Protein AF-A0A4Q7MVS5-F1 (afdb_monomer_lite)

pLDDT: mean 83.02, std 12.3, range [48.66, 97.31]

Radius of gyration: 24.67 Å; chains: 1; bounding box: 53×34×100 Å

Structure (mmCIF, N/CA/C/O backbone):
data_AF-A0A4Q7MVS5-F1
#
_entry.id   AF-A0A4Q7MVS5-F1
#
loop_
_atom_site.group_PDB
_atom_site.id
_atom_site.type_symbol
_atom_site.label_atom_id
_atom_site.label_alt_id
_atom_site.label_comp_id
_atom_site.label_asym_id
_atom_site.label_entity_id
_atom_site.label_seq_id
_atom_site.pdbx_PDB_ins_code
_atom_site.Cartn_x
_atom_site.Cartn_y
_atom_site.Cartn_z
_atom_site.occupancy
_atom_site.B_iso_or_equiv
_atom_site.auth_seq_id
_atom_site.auth_comp_id
_atom_site.auth_asym_id
_atom_site.auth_atom_id
_atom_site.pdbx_PDB_model_num
ATOM 1 N N . MET A 1 1 ? -17.076 5.384 68.588 1.00 73.50 1 MET A N 1
ATOM 2 C CA . MET A 1 1 ? -17.134 4.160 67.751 1.00 73.50 1 MET A CA 1
ATOM 3 C C . MET A 1 1 ? -18.196 4.226 66.644 1.00 73.50 1 MET A C 1
ATOM 5 O O . MET A 1 1 ? -17.836 4.037 65.494 1.00 73.50 1 MET A O 1
ATOM 9 N N . ARG A 1 2 ? -19.467 4.565 66.932 1.00 81.12 2 ARG A N 1
ATOM 10 C CA . ARG A 1 2 ? -20.553 4.665 65.921 1.00 81.12 2 ARG A CA 1
ATOM 11 C C . ARG A 1 2 ? -20.263 5.602 64.733 1.00 81.12 2 ARG A C 1
ATOM 13 O O . ARG A 1 2 ? -20.487 5.214 63.595 1.00 81.12 2 ARG A O 1
ATOM 20 N N . ILE A 1 3 ? -19.719 6.791 65.001 1.00 89.38 3 ILE A N 1
ATOM 21 C CA . ILE A 1 3 ? -19.399 7.801 63.971 1.00 89.38 3 ILE A CA 1
ATOM 22 C C . ILE A 1 3 ? -18.315 7.295 63.008 1.00 89.38 3 ILE A C 1
ATOM 24 O O . ILE A 1 3 ? -18.429 7.465 61.800 1.00 89.38 3 ILE A O 1
ATOM 28 N N . LEU A 1 4 ? -17.296 6.605 63.531 1.00 87.81 4 LEU A N 1
ATOM 29 C CA . LEU A 1 4 ? -16.207 6.049 62.724 1.00 87.81 4 LEU A CA 1
ATOM 30 C C . LEU A 1 4 ? -16.723 4.978 61.750 1.00 87.81 4 LEU A C 1
ATOM 32 O O . LEU A 1 4 ? -16.345 4.975 60.584 1.00 87.81 4 LEU A O 1
ATOM 36 N N . ILE A 1 5 ? -17.638 4.117 62.208 1.00 92.06 5 ILE A N 1
ATOM 37 C CA . ILE A 1 5 ? -18.258 3.075 61.376 1.00 92.06 5 ILE A CA 1
ATOM 38 C C . ILE A 1 5 ? -19.080 3.701 60.240 1.00 92.06 5 ILE A C 1
ATOM 40 O O . ILE A 1 5 ? -18.961 3.270 59.097 1.00 92.06 5 ILE A O 1
ATOM 44 N N . GLN A 1 6 ? -19.867 4.744 60.525 1.00 91.25 6 GLN A N 1
ATOM 45 C CA . GLN A 1 6 ? -20.653 5.451 59.505 1.00 91.25 6 GLN A CA 1
ATOM 46 C C . GLN A 1 6 ? -19.768 6.136 58.458 1.00 91.25 6 GLN A C 1
ATOM 48 O O . GLN A 1 6 ? -20.078 6.089 57.270 1.00 91.25 6 GLN A O 1
ATOM 53 N N . LEU A 1 7 ? -18.645 6.723 58.880 1.00 91.75 7 LEU A N 1
ATOM 54 C CA . LEU A 1 7 ? -17.715 7.408 57.984 1.00 91.75 7 LEU A CA 1
ATOM 55 C C . LEU A 1 7 ? -16.990 6.427 57.050 1.00 91.75 7 LEU A C 1
ATOM 57 O O . LEU A 1 7 ? -16.871 6.688 55.855 1.00 91.75 7 LEU A O 1
ATOM 61 N N . VAL A 1 8 ? -16.578 5.265 57.569 1.00 90.88 8 VAL A N 1
ATOM 62 C CA . VAL A 1 8 ? -15.993 4.180 56.762 1.00 90.88 8 VAL A CA 1
ATOM 63 C C . VAL A 1 8 ? -17.008 3.646 55.752 1.00 90.88 8 VAL A C 1
ATOM 65 O O . VAL A 1 8 ? -16.667 3.457 54.587 1.00 90.88 8 VAL A O 1
ATOM 68 N N . PHE A 1 9 ? -18.265 3.458 56.161 1.00 90.12 9 PHE A N 1
ATOM 69 C CA . PHE A 1 9 ? -19.323 2.984 55.266 1.00 90.12 9 PHE A CA 1
ATOM 70 C C . PHE A 1 9 ? -19.628 3.996 54.154 1.00 90.12 9 PHE A C 1
ATOM 72 O O . PHE A 1 9 ? -19.756 3.620 52.992 1.00 90.12 9 PHE A O 1
ATOM 79 N N . PHE A 1 10 ? -19.673 5.288 54.488 1.00 90.06 10 PHE A N 1
ATOM 80 C CA . PHE A 1 10 ? -19.863 6.363 53.516 1.00 90.06 10 PHE A CA 1
ATOM 81 C C . PHE A 1 10 ? -18.705 6.439 52.513 1.00 90.06 10 PHE A C 1
ATOM 83 O O . PHE A 1 10 ? -18.940 6.478 51.310 1.00 90.06 10 PHE A O 1
ATOM 90 N N . LEU A 1 11 ? -17.454 6.372 52.982 1.00 88.31 11 LEU A N 1
ATOM 91 C CA . LEU A 1 11 ? -16.276 6.335 52.108 1.00 88.31 11 LEU A CA 1
ATOM 92 C C . LEU A 1 11 ? -16.266 5.095 51.203 1.00 88.31 11 LEU A C 1
ATOM 94 O O . LEU A 1 11 ? -15.874 5.193 50.042 1.00 88.31 11 LEU A O 1
ATOM 98 N N . PHE A 1 12 ? -16.731 3.947 51.701 1.00 82.75 12 PHE A N 1
ATOM 99 C CA . PHE A 1 12 ? -16.845 2.715 50.919 1.00 82.75 12 PHE A CA 1
ATOM 100 C C . PHE A 1 12 ? -17.945 2.796 49.849 1.00 82.75 12 PHE A C 1
ATOM 102 O O . PHE A 1 12 ? -17.761 2.312 48.735 1.00 82.75 12 PHE A O 1
ATOM 109 N N . ILE A 1 13 ? -19.074 3.445 50.152 1.00 81.25 13 ILE A N 1
ATOM 110 C CA . ILE A 1 13 ? -20.146 3.698 49.178 1.00 81.25 13 ILE A CA 1
ATOM 111 C C . ILE A 1 13 ? -19.680 4.705 48.123 1.00 81.25 13 ILE A C 1
ATOM 113 O O . ILE A 1 13 ? -19.845 4.456 46.932 1.00 81.25 13 ILE A O 1
ATOM 117 N N . CYS A 1 14 ? -19.045 5.806 48.529 1.00 76.25 14 CYS A N 1
ATOM 118 C CA . CYS A 1 14 ? -18.528 6.815 47.607 1.00 76.25 14 CYS A CA 1
ATOM 119 C C . CYS A 1 14 ? -17.432 6.254 46.691 1.00 76.25 14 CYS A C 1
ATOM 121 O O . CYS A 1 14 ? -17.432 6.552 45.500 1.00 76.25 14 CYS A O 1
ATOM 123 N N . SER A 1 15 ? -16.538 5.397 47.199 1.00 71.62 15 SER A N 1
ATOM 124 C CA . SER A 1 15 ? -15.513 4.745 46.373 1.00 71.62 15 SER A CA 1
ATOM 125 C C . SER A 1 15 ? -16.100 3.686 45.435 1.00 71.62 15 SER A C 1
ATOM 127 O O . SER A 1 15 ? -15.683 3.607 44.282 1.00 71.62 15 SER A O 1
ATOM 129 N N . ARG A 1 16 ? -17.123 2.933 45.869 1.00 70.44 16 ARG A N 1
ATOM 130 C CA . ARG A 1 16 ? -17.892 2.013 45.009 1.00 70.44 16 ARG A CA 1
ATOM 131 C C . ARG A 1 16 ? -18.644 2.748 43.899 1.00 70.44 16 ARG A C 1
ATOM 133 O O . ARG A 1 16 ? -18.599 2.295 42.761 1.00 70.44 16 ARG A O 1
ATOM 140 N N . LEU A 1 17 ? -19.284 3.877 44.204 1.00 62.44 17 LEU A N 1
ATOM 141 C CA . LEU A 1 17 ? -19.984 4.711 43.219 1.00 62.44 17 LEU A CA 1
ATOM 142 C C . LEU A 1 17 ? -19.007 5.385 42.247 1.00 62.44 17 LEU A C 1
ATOM 144 O O . LEU A 1 17 ? -19.281 5.454 41.053 1.00 62.44 17 LEU A O 1
ATOM 148 N N . TYR A 1 18 ? -17.841 5.826 42.725 1.00 61.78 18 TYR A N 1
ATOM 149 C CA . TYR A 1 18 ? -16.782 6.360 41.867 1.00 61.78 18 TYR A CA 1
ATOM 150 C C . TYR A 1 18 ? -16.195 5.281 40.943 1.00 61.78 18 TYR A C 1
ATOM 152 O O . TYR A 1 18 ? -15.994 5.534 39.759 1.00 61.78 18 TYR A O 1
ATOM 160 N N . ALA A 1 19 ? -15.998 4.059 41.449 1.00 55.09 19 ALA A N 1
ATOM 161 C CA . ALA A 1 19 ? -15.543 2.918 40.654 1.00 55.09 19 ALA A CA 1
ATOM 162 C C . ALA A 1 19 ? -16.599 2.433 39.640 1.00 55.09 19 ALA A C 1
ATOM 164 O O . ALA A 1 19 ? -16.233 2.007 38.549 1.00 55.09 19 ALA A O 1
ATOM 165 N N . GLN A 1 20 ? -17.896 2.533 39.960 1.00 50.66 20 GLN A N 1
ATOM 166 C CA . GLN A 1 20 ? -18.994 2.237 39.024 1.00 50.66 20 GLN A CA 1
ATOM 167 C C . GLN A 1 20 ? -19.214 3.336 37.975 1.00 50.66 20 GLN A C 1
ATOM 169 O O . GLN A 1 20 ? -19.705 3.043 36.892 1.00 50.66 20 GLN A O 1
ATOM 174 N N . ASN A 1 21 ? -18.801 4.574 38.258 1.00 48.91 21 ASN A N 1
ATOM 175 C CA . ASN A 1 21 ? -18.734 5.664 37.280 1.00 48.91 21 ASN A CA 1
ATOM 176 C C . ASN A 1 21 ? -17.443 5.648 36.444 1.00 48.91 21 ASN A C 1
ATOM 178 O O . ASN A 1 21 ? -17.181 6.597 35.696 1.00 48.91 21 ASN A O 1
ATOM 182 N N . GLY A 1 22 ? -16.636 4.586 36.546 1.00 53.91 22 GLY A N 1
ATOM 183 C CA . GLY A 1 22 ? -15.604 4.295 35.562 1.00 53.91 22 GLY A CA 1
ATOM 184 C C . GLY A 1 22 ? -16.283 4.122 34.211 1.00 53.91 22 GLY A C 1
ATOM 185 O O . GLY A 1 22 ? -16.848 3.070 33.950 1.00 53.91 22 GLY A O 1
ATOM 186 N N . ARG A 1 23 ? -16.299 5.192 33.403 1.00 60.44 23 ARG A N 1
ATOM 187 C CA . ARG A 1 23 ? -16.925 5.246 32.075 1.00 60.44 23 ARG A CA 1
ATOM 188 C C . ARG A 1 23 ? -16.693 3.924 31.354 1.00 60.44 23 ARG A C 1
ATOM 190 O O . ARG A 1 23 ? -15.526 3.568 31.176 1.00 60.44 23 ARG A O 1
ATOM 197 N N . ASP A 1 24 ? -17.774 3.245 30.958 1.00 82.94 24 ASP A N 1
ATOM 198 C CA . ASP A 1 24 ? -17.733 1.984 30.208 1.00 82.94 24 ASP A CA 1
ATOM 199 C C . ASP A 1 24 ? -16.824 2.172 28.986 1.00 82.94 24 ASP A C 1
ATOM 201 O O . ASP A 1 24 ? -17.224 2.716 27.952 1.00 82.94 24 ASP A O 1
ATOM 205 N N . THR A 1 25 ? -15.558 1.802 29.151 1.00 88.12 25 THR A N 1
ATOM 206 C CA . THR A 1 25 ? -14.527 1.938 28.134 1.00 88.12 25 THR A CA 1
ATOM 207 C C . THR A 1 25 ? -14.400 0.583 27.478 1.00 88.12 25 THR A C 1
ATOM 209 O O . THR A 1 25 ? -14.083 -0.407 28.134 1.00 88.12 25 THR A O 1
ATOM 212 N N . ILE A 1 26 ? -14.679 0.535 26.184 1.00 90.12 26 ILE A N 1
ATOM 213 C CA . ILE A 1 26 ? -14.569 -0.664 25.371 1.00 90.12 26 ILE A CA 1
ATOM 214 C C . ILE A 1 26 ? -13.260 -0.558 24.596 1.00 90.12 26 ILE A C 1
ATOM 216 O O . ILE A 1 26 ? -13.046 0.403 23.856 1.00 90.12 26 ILE A O 1
ATOM 220 N N . LEU A 1 27 ? -12.393 -1.552 24.769 1.00 91.06 27 LEU A N 1
ATOM 221 C CA . LEU A 1 27 ? -11.215 -1.744 23.932 1.00 91.06 27 LEU A CA 1
ATOM 222 C C . LEU A 1 27 ? -11.569 -2.759 22.852 1.00 91.06 27 LEU A C 1
ATOM 224 O O . LEU A 1 27 ? -11.928 -3.897 23.155 1.00 91.06 27 LEU A O 1
ATOM 228 N N . LEU A 1 28 ? -11.517 -2.331 21.595 1.00 91.50 28 LEU A N 1
ATOM 229 C CA . LEU A 1 28 ? -11.827 -3.186 20.459 1.00 91.50 28 LEU A CA 1
ATOM 230 C C . LEU A 1 28 ? -10.534 -3.594 19.755 1.00 91.50 28 LEU A C 1
ATOM 232 O O . LEU A 1 28 ? -9.893 -2.727 19.156 1.00 91.50 28 LEU A O 1
ATOM 236 N N . PRO A 1 29 ? -10.155 -4.882 19.771 1.00 90.94 29 PRO A N 1
ATOM 237 C CA . PRO A 1 29 ? -8.964 -5.336 19.072 1.00 90.94 29 PRO A CA 1
ATOM 238 C C . PRO A 1 29 ? -9.157 -5.178 17.564 1.00 90.94 29 PRO A C 1
ATOM 240 O O . PRO A 1 29 ? -10.172 -5.590 16.995 1.00 90.94 29 PRO A O 1
ATOM 243 N N . LEU A 1 30 ? -8.167 -4.580 16.919 1.00 88.38 30 LEU A N 1
ATOM 244 C CA . LEU A 1 30 ? -8.130 -4.284 15.500 1.00 88.38 30 LEU A CA 1
ATOM 245 C C . LEU A 1 30 ? -7.278 -5.325 14.777 1.00 88.38 30 LEU A C 1
ATOM 247 O O . LEU A 1 30 ? -6.110 -5.542 15.096 1.00 88.38 30 LEU A O 1
ATOM 251 N N . ARG A 1 31 ? -7.852 -5.941 13.747 1.00 85.38 31 ARG A N 1
ATOM 252 C CA . ARG A 1 31 ? -7.147 -6.847 12.838 1.00 85.38 31 ARG A CA 1
ATOM 253 C C . ARG A 1 31 ? -6.671 -6.066 11.626 1.00 85.38 31 ARG A C 1
ATOM 255 O O . ARG A 1 31 ? -7.428 -5.271 11.080 1.00 85.38 31 ARG A O 1
ATOM 262 N N . ILE A 1 32 ? -5.438 -6.297 11.194 1.00 78.31 32 ILE A N 1
ATOM 263 C CA . ILE A 1 32 ? -4.917 -5.704 9.960 1.00 78.31 32 ILE A CA 1
ATOM 264 C C . ILE A 1 32 ? -5.493 -6.485 8.782 1.00 78.31 32 ILE A C 1
ATOM 266 O O . ILE A 1 32 ? -5.369 -7.706 8.733 1.00 78.31 32 ILE A O 1
ATOM 270 N N . LEU A 1 33 ? -6.109 -5.777 7.842 1.00 74.62 33 LEU A N 1
ATOM 271 C CA . LEU A 1 33 ? -6.621 -6.327 6.595 1.00 74.62 33 LEU A CA 1
ATOM 272 C C . LEU A 1 33 ? -6.101 -5.500 5.413 1.00 74.62 33 LEU A C 1
ATOM 274 O O . LEU A 1 33 ? -5.703 -4.341 5.549 1.00 74.62 33 LEU A O 1
ATOM 278 N N . GLN A 1 34 ? -6.064 -6.123 4.242 1.00 63.97 34 GLN A N 1
ATOM 279 C CA . GLN A 1 34 ? -5.628 -5.517 2.986 1.00 63.97 34 GLN A CA 1
ATOM 280 C C . GLN A 1 34 ? -6.600 -5.941 1.880 1.00 63.97 34 GLN A C 1
ATOM 282 O O . GLN A 1 34 ? -7.112 -7.060 1.910 1.00 63.97 34 GLN A O 1
ATOM 287 N N . GLY A 1 35 ? -6.893 -5.053 0.931 1.00 61.34 35 GLY A N 1
ATOM 288 C CA . GLY A 1 35 ? -7.851 -5.307 -0.154 1.00 61.34 35 GLY A CA 1
ATOM 289 C C . GLY A 1 35 ? -8.619 -4.062 -0.555 1.00 61.34 35 GLY A C 1
ATOM 290 O O . GLY A 1 35 ? -8.252 -2.966 -0.143 1.00 61.34 35 GLY A O 1
ATOM 291 N N . THR A 1 36 ? -9.677 -4.230 -1.356 1.00 54.19 36 THR A N 1
ATOM 292 C CA . THR A 1 36 ? -10.535 -3.123 -1.798 1.00 54.19 36 THR A CA 1
ATOM 293 C C . THR A 1 36 ? -11.247 -2.511 -0.589 1.00 54.19 36 THR A C 1
ATOM 295 O O . THR A 1 36 ? -12.132 -3.142 -0.005 1.00 54.19 36 THR A O 1
ATOM 298 N N . PRO A 1 37 ? -10.869 -1.299 -0.175 1.00 54.22 37 PRO A N 1
ATOM 299 C CA . PRO A 1 37 ? -11.517 -0.604 0.923 1.00 54.22 37 PRO A CA 1
ATOM 300 C C . PRO A 1 37 ? -12.781 0.115 0.414 1.00 54.22 37 PRO A C 1
ATOM 302 O O . PRO A 1 37 ? -13.035 0.199 -0.789 1.00 54.22 37 PRO A O 1
ATOM 305 N N . PRO A 1 38 ? -13.523 0.768 1.313 1.00 51.72 38 PRO A N 1
ATOM 306 C CA . PRO A 1 38 ? -14.457 1.827 0.944 1.00 51.72 38 PRO A CA 1
ATOM 307 C C . PRO A 1 38 ? -13.782 3.183 0.635 1.00 51.72 38 PRO A C 1
ATOM 309 O O . PRO A 1 38 ? -14.454 4.062 0.103 1.00 51.72 38 PRO A O 1
ATOM 312 N N . ILE A 1 39 ? -12.492 3.377 0.958 1.00 54.81 39 ILE A N 1
ATOM 313 C CA . ILE A 1 39 ? -11.711 4.600 0.664 1.00 54.81 39 ILE A CA 1
ATOM 314 C C . ILE A 1 39 ? -10.427 4.213 -0.069 1.00 54.81 39 ILE A C 1
ATOM 316 O O . ILE A 1 39 ? -9.538 3.644 0.548 1.00 54.81 39 ILE A O 1
ATOM 320 N N . ILE A 1 40 ? -10.338 4.523 -1.361 1.00 57.59 40 ILE A N 1
ATOM 321 C CA . ILE A 1 40 ? -9.217 4.155 -2.234 1.00 57.59 40 ILE A CA 1
ATOM 322 C C . ILE A 1 40 ? -8.114 5.216 -2.141 1.00 57.59 40 ILE A C 1
ATOM 324 O O . ILE A 1 40 ? -8.367 6.383 -2.441 1.00 57.59 40 ILE A O 1
ATOM 328 N N . SER A 1 41 ? -6.893 4.808 -1.794 1.00 57.34 41 SER A N 1
ATOM 329 C CA . SER A 1 41 ? -5.692 5.623 -2.014 1.00 57.34 41 SER A CA 1
ATOM 330 C C . SER A 1 41 ? 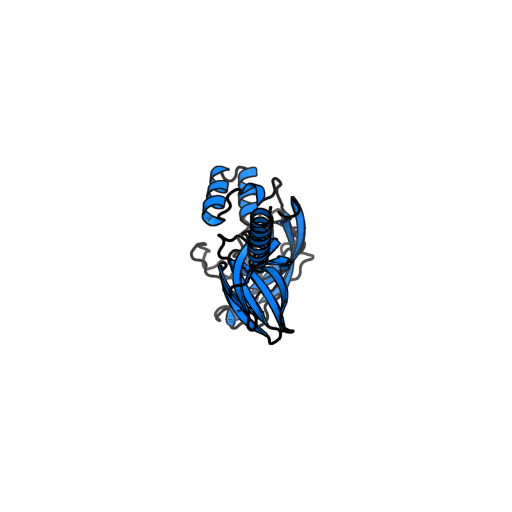-5.061 5.266 -3.359 1.00 57.34 41 SER A C 1
ATOM 332 O O . SER A 1 41 ? -4.863 4.089 -3.669 1.00 57.34 41 SER A O 1
ATOM 334 N N . GLN A 1 42 ? -4.739 6.291 -4.141 1.00 59.38 42 GLN A N 1
ATOM 335 C CA . GLN A 1 42 ? -4.054 6.172 -5.425 1.00 59.38 42 GLN A CA 1
ATOM 336 C C . GLN A 1 42 ? -2.574 6.473 -5.221 1.00 59.38 42 GLN A C 1
ATOM 338 O O . GLN A 1 42 ? -2.222 7.538 -4.718 1.00 59.38 42 GLN A O 1
ATOM 343 N N . LEU A 1 43 ? -1.714 5.523 -5.578 1.00 66.88 43 LEU A N 1
ATOM 344 C CA . LEU A 1 43 ? -0.269 5.672 -5.446 1.00 66.88 43 LEU A CA 1
ATOM 345 C C . LEU A 1 43 ? 0.369 5.641 -6.833 1.00 66.88 43 LEU A C 1
ATOM 347 O O . LEU A 1 43 ? 0.116 4.729 -7.624 1.00 66.88 43 LEU A O 1
ATOM 351 N N . ALA A 1 44 ? 1.180 6.659 -7.122 1.00 64.69 44 ALA A N 1
ATOM 352 C CA . ALA A 1 44 ? 1.931 6.749 -8.365 1.00 64.69 44 ALA A CA 1
ATOM 353 C C . ALA A 1 44 ? 3.155 5.825 -8.323 1.00 64.69 44 ALA A C 1
ATOM 355 O O . ALA A 1 44 ? 3.786 5.640 -7.281 1.00 64.69 44 ALA A O 1
ATOM 356 N N . THR A 1 45 ? 3.502 5.259 -9.476 1.00 75.00 45 THR A N 1
ATOM 357 C CA . THR A 1 45 ? 4.735 4.487 -9.658 1.00 75.00 45 THR A CA 1
ATOM 358 C C . THR A 1 45 ? 5.837 5.344 -10.277 1.00 75.00 45 THR A C 1
ATOM 360 O O . THR A 1 45 ? 5.603 6.039 -11.270 1.00 75.00 45 THR A O 1
ATOM 363 N N . GLU A 1 46 ? 7.053 5.235 -9.756 1.00 81.88 46 GLU A N 1
ATOM 364 C CA . GLU A 1 46 ? 8.228 5.966 -10.242 1.00 81.88 46 GLU A CA 1
ATOM 365 C C . GLU A 1 46 ? 8.940 5.191 -11.350 1.00 81.88 46 GLU A C 1
ATOM 367 O O . GLU A 1 46 ? 8.991 3.965 -11.313 1.00 81.88 46 GLU A O 1
ATOM 372 N N . ARG A 1 47 ? 9.524 5.878 -12.334 1.00 86.44 47 ARG A N 1
ATOM 373 C CA . ARG A 1 47 ? 10.307 5.223 -13.390 1.00 86.44 47 ARG A CA 1
ATOM 374 C C . ARG A 1 47 ? 11.609 4.643 -12.830 1.00 86.44 47 ARG A C 1
ATOM 376 O O . ARG A 1 47 ? 12.301 5.279 -12.040 1.00 86.44 47 ARG A O 1
ATOM 383 N N . VAL A 1 48 ? 11.972 3.451 -13.294 1.00 89.38 48 VAL A N 1
ATOM 384 C CA . VAL A 1 48 ? 13.270 2.836 -13.014 1.00 89.38 48 VAL A CA 1
ATOM 385 C C . VAL A 1 48 ? 14.245 3.152 -14.147 1.00 89.38 48 VAL A C 1
ATOM 387 O O . VAL A 1 48 ? 14.061 2.696 -15.273 1.00 89.38 48 VAL A O 1
ATOM 390 N N . GLU A 1 49 ? 15.305 3.903 -13.842 1.00 87.44 49 GLU A N 1
ATOM 391 C CA . GLU A 1 49 ? 16.325 4.295 -14.830 1.00 87.44 49 GLU A CA 1
ATOM 392 C C . GLU A 1 49 ? 17.246 3.134 -15.235 1.00 87.44 49 GLU A C 1
ATOM 394 O O . GLU A 1 49 ? 17.561 2.945 -16.408 1.00 87.44 49 GLU A O 1
ATOM 399 N N . ASN A 1 50 ? 17.677 2.321 -14.265 1.00 89.94 50 ASN A N 1
ATOM 400 C CA . ASN A 1 50 ? 18.565 1.190 -14.514 1.00 89.94 50 ASN A CA 1
ATOM 401 C C . ASN A 1 50 ? 17.789 -0.128 -14.492 1.00 89.94 50 ASN A C 1
ATOM 403 O O . ASN A 1 50 ? 17.514 -0.698 -13.436 1.00 89.94 50 ASN A O 1
ATOM 407 N N . ILE A 1 51 ? 17.493 -0.633 -15.683 1.00 93.12 51 ILE A N 1
ATOM 408 C CA . ILE A 1 51 ? 16.703 -1.849 -15.878 1.00 93.12 51 ILE A CA 1
ATOM 409 C C . ILE A 1 51 ? 17.541 -3.135 -15.945 1.00 93.12 51 ILE A C 1
ATOM 411 O O . ILE A 1 51 ? 16.987 -4.215 -16.115 1.00 93.12 51 ILE A O 1
ATOM 415 N N . THR A 1 52 ? 18.869 -3.058 -15.807 1.00 94.25 52 THR A N 1
ATOM 416 C CA . THR A 1 52 ? 19.767 -4.214 -16.025 1.00 94.25 52 THR A CA 1
ATOM 417 C C . THR A 1 52 ? 19.545 -5.366 -15.043 1.00 94.25 52 THR A C 1
ATOM 419 O O . THR A 1 52 ? 19.899 -6.502 -15.342 1.00 94.25 52 THR A O 1
ATOM 422 N N . SER A 1 53 ? 18.941 -5.094 -13.880 1.00 93.50 53 SER A N 1
ATOM 423 C CA . SER A 1 53 ? 18.604 -6.128 -12.896 1.00 93.50 53 SER A CA 1
ATOM 424 C C . SER A 1 53 ? 17.306 -6.890 -13.190 1.00 93.50 53 SER A C 1
ATOM 426 O O . SER A 1 53 ? 16.996 -7.818 -12.449 1.00 93.50 53 SER A O 1
ATOM 428 N N . PHE A 1 54 ? 16.554 -6.502 -14.226 1.00 96.31 54 PHE A N 1
ATOM 429 C CA . PHE A 1 54 ? 15.306 -7.157 -14.620 1.00 96.31 54 PHE A CA 1
ATOM 430 C C . PHE A 1 54 ? 15.537 -8.159 -15.747 1.00 96.31 54 PHE A C 1
ATOM 432 O O . PHE A 1 54 ? 16.306 -7.913 -16.678 1.00 96.31 54 PHE A O 1
ATOM 439 N N . ARG A 1 55 ? 14.848 -9.294 -15.666 1.00 97.31 55 ARG A N 1
ATOM 440 C CA . ARG A 1 55 ? 14.924 -10.394 -16.627 1.00 97.31 55 ARG A CA 1
ATOM 441 C C . ARG A 1 55 ? 13.615 -10.527 -17.393 1.00 97.31 55 ARG A C 1
ATOM 443 O O . ARG A 1 55 ? 12.563 -10.100 -16.925 1.00 97.31 55 ARG A O 1
ATOM 450 N N . HIS A 1 56 ? 13.722 -11.091 -18.596 1.00 96.69 56 HIS A N 1
ATOM 451 C CA . HIS A 1 56 ? 12.595 -11.361 -19.494 1.00 96.69 56 HIS A CA 1
ATOM 452 C C . HIS A 1 56 ? 11.678 -10.154 -19.733 1.00 96.69 56 HIS A C 1
ATOM 454 O O . HIS A 1 56 ? 10.462 -10.289 -19.836 1.00 96.69 56 HIS A O 1
ATOM 460 N N . ILE A 1 57 ? 12.275 -8.964 -19.868 1.00 95.50 57 ILE A N 1
ATOM 461 C CA . ILE A 1 57 ? 11.549 -7.767 -20.296 1.00 95.50 57 ILE A CA 1
ATOM 462 C C . ILE A 1 57 ? 10.934 -8.054 -21.677 1.00 95.50 57 ILE A C 1
ATOM 464 O O . ILE A 1 57 ? 11.683 -8.361 -22.613 1.00 95.50 57 ILE A O 1
ATOM 468 N N . PRO A 1 58 ? 9.602 -7.963 -21.829 1.00 92.88 58 PRO A N 1
ATOM 469 C CA . PRO A 1 58 ? 8.939 -8.283 -23.083 1.00 92.88 58 PRO A CA 1
ATOM 470 C C . PRO A 1 58 ? 9.458 -7.430 -24.256 1.00 92.88 58 PRO A C 1
ATOM 472 O O . PRO A 1 58 ? 9.462 -6.198 -24.165 1.00 92.88 58 PRO A O 1
ATOM 475 N N . PRO A 1 59 ? 9.872 -8.038 -25.381 1.00 90.75 59 PRO A N 1
ATOM 476 C CA . PRO A 1 59 ? 10.263 -7.289 -26.570 1.00 90.75 59 PRO A CA 1
ATOM 477 C C . PRO A 1 59 ? 9.032 -6.790 -27.349 1.00 90.75 59 PRO A C 1
ATOM 479 O O . PRO A 1 59 ? 7.915 -7.259 -27.146 1.00 90.75 59 PRO A O 1
ATOM 482 N N . GLY A 1 60 ? 9.240 -5.875 -28.303 1.00 85.88 60 GLY A N 1
ATOM 483 C CA . GLY A 1 60 ? 8.220 -5.519 -29.306 1.00 85.88 60 GLY A CA 1
ATOM 484 C C . GLY A 1 60 ? 7.296 -4.344 -28.960 1.00 85.88 60 GLY A C 1
ATOM 485 O O . GLY A 1 60 ? 6.363 -4.069 -29.713 1.00 85.88 60 GLY A O 1
ATOM 486 N N . TYR A 1 61 ? 7.565 -3.622 -27.872 1.00 88.50 61 TYR A N 1
ATOM 487 C CA . TYR A 1 61 ? 6.800 -2.438 -27.466 1.00 88.50 61 TYR A CA 1
ATOM 488 C C . TYR A 1 61 ? 7.455 -1.160 -27.981 1.00 88.50 61 TYR A C 1
ATOM 490 O O . TYR A 1 61 ? 8.655 -0.955 -27.805 1.00 88.50 61 TYR A O 1
ATOM 498 N N . LYS A 1 62 ? 6.665 -0.284 -28.613 1.00 80.19 62 LYS A N 1
ATOM 499 C CA . LYS A 1 62 ? 7.169 0.976 -29.189 1.00 80.19 62 LYS A CA 1
ATOM 500 C C . LYS A 1 62 ? 7.583 1.969 -28.102 1.00 80.19 62 LYS A C 1
ATOM 502 O O . LYS A 1 62 ? 8.584 2.662 -28.243 1.00 80.19 62 LYS A O 1
ATOM 507 N N . PHE A 1 63 ? 6.794 2.018 -27.035 1.00 87.88 63 PHE A N 1
ATOM 508 C CA . PHE A 1 63 ? 7.041 2.813 -25.841 1.00 87.88 63 PHE A CA 1
ATOM 509 C C . PHE A 1 63 ? 6.829 1.907 -24.645 1.00 87.88 63 PHE A C 1
ATOM 511 O O . PHE A 1 63 ? 5.799 1.237 -24.570 1.00 87.88 63 PHE A O 1
ATOM 518 N N . TRP A 1 64 ? 7.795 1.861 -23.741 1.00 93.25 64 TRP A N 1
ATOM 519 C CA . TRP A 1 64 ? 7.685 1.085 -22.519 1.00 93.25 64 TRP A CA 1
ATOM 520 C C . TRP A 1 64 ? 8.633 1.624 -21.458 1.00 93.25 64 TRP A C 1
ATOM 522 O O . TRP A 1 64 ? 9.634 2.274 -21.764 1.00 93.25 64 TRP A O 1
ATOM 532 N N . CYS A 1 65 ? 8.313 1.331 -20.206 1.00 92.81 65 CYS A N 1
ATOM 533 C CA . CYS A 1 65 ? 9.200 1.549 -19.080 1.00 92.81 65 CYS A CA 1
ATOM 534 C C . CYS A 1 65 ? 8.921 0.520 -17.984 1.00 92.81 65 CYS A C 1
ATOM 536 O O . CYS A 1 65 ? 7.849 -0.090 -17.920 1.00 92.81 65 CYS A O 1
ATOM 538 N N . ILE A 1 66 ? 9.909 0.339 -17.113 1.00 93.94 66 ILE A N 1
ATOM 539 C CA . ILE A 1 66 ? 9.697 -0.307 -15.824 1.00 93.94 66 ILE A CA 1
ATOM 540 C C . ILE A 1 66 ? 9.441 0.801 -14.817 1.00 93.94 66 ILE A C 1
ATOM 542 O O . ILE A 1 66 ? 10.183 1.785 -14.757 1.00 93.94 66 ILE A O 1
ATOM 546 N N . ARG A 1 67 ? 8.385 0.636 -14.035 1.00 91.56 67 ARG A N 1
ATOM 547 C CA . ARG A 1 67 ? 8.026 1.526 -12.943 1.00 91.56 67 ARG A CA 1
ATOM 548 C C . ARG A 1 67 ? 8.046 0.758 -11.640 1.00 91.56 67 ARG A C 1
ATOM 550 O O . ARG A 1 67 ? 7.951 -0.464 -11.634 1.00 91.56 67 ARG A O 1
ATOM 557 N N . GLN A 1 68 ? 8.182 1.465 -10.537 1.00 91.06 68 GLN A N 1
ATOM 558 C CA . GLN A 1 68 ? 8.285 0.875 -9.222 1.00 91.06 68 GLN A CA 1
ATOM 559 C C . GLN A 1 68 ? 7.322 1.566 -8.275 1.00 91.06 68 GLN A C 1
ATOM 561 O O . GLN A 1 68 ? 7.253 2.793 -8.209 1.00 91.06 68 GLN A O 1
ATOM 566 N N . TRP A 1 69 ? 6.586 0.760 -7.529 1.00 88.94 69 TRP A N 1
ATOM 567 C CA . TRP A 1 69 ? 5.784 1.214 -6.412 1.00 88.94 69 TRP A CA 1
ATOM 568 C C . TRP A 1 69 ? 6.542 0.962 -5.114 1.00 88.94 69 TRP A C 1
ATOM 570 O O . TRP A 1 69 ? 7.014 -0.151 -4.874 1.00 88.94 69 TRP A O 1
ATOM 580 N N . THR A 1 70 ? 6.636 1.987 -4.273 1.00 87.25 70 THR A N 1
ATOM 581 C CA . THR A 1 70 ? 7.156 1.863 -2.912 1.00 87.25 70 THR A CA 1
ATOM 582 C C . THR A 1 70 ? 5.992 1.643 -1.954 1.00 87.25 70 THR A C 1
ATOM 584 O O . THR A 1 70 ? 5.126 2.504 -1.815 1.00 87.25 70 THR A O 1
ATOM 587 N N . VAL A 1 71 ? 5.988 0.500 -1.273 1.00 81.62 71 VAL A N 1
ATOM 588 C CA . VAL A 1 71 ? 4.888 0.072 -0.400 1.00 81.62 71 VAL A CA 1
ATOM 589 C C . VAL A 1 71 ? 4.850 0.901 0.884 1.00 81.62 71 VAL A C 1
ATOM 591 O O . VAL A 1 71 ? 3.802 1.411 1.273 1.00 81.62 71 VAL A O 1
ATOM 594 N N . VAL A 1 72 ? 6.000 1.060 1.543 1.00 82.44 72 VAL A N 1
ATOM 595 C CA . VAL A 1 72 ? 6.170 1.881 2.746 1.00 82.44 72 VAL A CA 1
ATOM 596 C C . VAL A 1 72 ? 7.217 2.952 2.457 1.00 82.44 72 VAL A C 1
ATOM 598 O O . VAL A 1 72 ? 8.422 2.713 2.541 1.00 82.44 72 VAL A O 1
ATOM 601 N N . TYR A 1 73 ? 6.764 4.159 2.121 1.00 83.94 73 TYR A N 1
ATOM 602 C CA . TYR A 1 73 ? 7.653 5.263 1.743 1.00 83.94 73 TYR A CA 1
ATOM 603 C C . TYR A 1 73 ? 8.624 5.666 2.860 1.00 83.94 73 TYR A C 1
ATOM 605 O O . TYR A 1 73 ? 9.798 5.929 2.613 1.00 83.94 73 TYR A O 1
ATOM 613 N N . LEU A 1 74 ? 8.171 5.638 4.118 1.00 85.38 74 LEU A N 1
ATOM 614 C CA . LEU A 1 74 ? 9.035 5.947 5.257 1.00 85.38 74 LEU A CA 1
ATOM 615 C C . LEU A 1 74 ? 10.206 4.953 5.385 1.00 85.38 74 LEU A C 1
ATOM 617 O O . LEU A 1 74 ? 11.319 5.348 5.730 1.00 85.38 74 LEU A O 1
ATOM 621 N N . GLN A 1 75 ? 9.964 3.676 5.074 1.00 89.75 75 GLN A N 1
ATOM 622 C CA . GLN A 1 75 ? 11.004 2.649 5.021 1.00 89.75 75 GLN A CA 1
ATOM 623 C C . GLN A 1 75 ? 11.983 2.926 3.872 1.00 89.75 75 GLN A C 1
ATOM 625 O O . GLN A 1 75 ? 13.188 2.822 4.071 1.00 89.75 75 GLN A O 1
ATOM 630 N N . GLU A 1 76 ? 11.497 3.354 2.706 1.00 90.38 76 GLU A N 1
ATOM 631 C CA . GLU A 1 76 ? 12.368 3.730 1.587 1.00 90.38 76 GLU A CA 1
ATOM 632 C C . GLU A 1 76 ? 13.290 4.899 1.937 1.00 90.38 76 GLU A C 1
ATOM 634 O O . GLU A 1 76 ? 14.494 4.830 1.703 1.00 90.38 76 GLU A O 1
ATOM 639 N N . LEU A 1 77 ? 12.764 5.961 2.550 1.00 90.38 77 LEU A N 1
ATOM 640 C CA . LEU A 1 77 ? 13.596 7.079 3.000 1.00 90.38 77 LEU A CA 1
ATOM 641 C C . LEU A 1 77 ? 14.648 6.623 4.017 1.00 90.38 77 LEU A C 1
ATOM 643 O O . LEU A 1 77 ? 15.802 7.049 3.951 1.00 90.38 77 LEU A O 1
ATOM 647 N N . ARG A 1 78 ? 14.278 5.716 4.930 1.00 92.12 78 ARG A N 1
ATOM 648 C CA . ARG A 1 78 ? 15.231 5.124 5.871 1.00 92.12 78 ARG A CA 1
ATOM 649 C C . ARG A 1 78 ? 16.349 4.378 5.143 1.00 92.12 78 ARG A C 1
ATOM 651 O O . ARG A 1 78 ? 17.513 4.542 5.505 1.00 92.12 78 ARG A O 1
ATOM 658 N N . GLU A 1 79 ? 16.015 3.582 4.136 1.00 93.88 79 GLU A N 1
ATOM 659 C CA . GLU A 1 79 ? 16.982 2.835 3.328 1.00 93.88 79 GLU A CA 1
ATOM 660 C C . GLU A 1 79 ? 17.899 3.763 2.535 1.00 93.88 79 GLU A C 1
ATOM 662 O O . GLU A 1 79 ? 19.113 3.575 2.544 1.00 93.88 79 GLU A O 1
ATOM 667 N N . GLN A 1 80 ? 17.353 4.823 1.940 1.00 93.19 80 GLN A N 1
ATOM 668 C CA . GLN A 1 80 ? 18.151 5.846 1.268 1.00 93.19 80 GLN A CA 1
ATOM 669 C C . GLN A 1 80 ? 19.121 6.545 2.229 1.00 93.19 80 GLN A C 1
ATOM 671 O O . GLN A 1 80 ? 20.252 6.839 1.839 1.00 93.19 80 GLN A O 1
ATOM 676 N N . ALA A 1 81 ? 18.715 6.790 3.479 1.00 93.50 81 ALA A N 1
ATOM 677 C CA . ALA A 1 81 ? 19.605 7.329 4.507 1.00 93.50 81 ALA A CA 1
ATOM 678 C C . ALA A 1 81 ? 20.696 6.318 4.904 1.00 93.50 81 ALA A C 1
ATOM 680 O O . ALA A 1 81 ? 21.856 6.693 5.054 1.00 93.50 81 ALA A O 1
ATOM 681 N N . LEU A 1 82 ? 20.356 5.026 5.017 1.00 93.50 82 LEU A N 1
ATOM 682 C CA . LEU A 1 82 ? 21.320 3.949 5.290 1.00 93.50 82 LEU A CA 1
ATOM 683 C C . LEU A 1 82 ? 22.380 3.816 4.190 1.00 93.50 82 LEU A C 1
ATOM 685 O O . LEU A 1 82 ? 23.538 3.542 4.493 1.00 93.50 82 LEU A O 1
ATOM 689 N N . THR A 1 83 ? 22.002 4.024 2.928 1.00 93.38 83 THR A N 1
ATOM 690 C CA . THR A 1 83 ? 22.928 3.969 1.787 1.00 93.38 83 THR A CA 1
ATOM 691 C C . THR A 1 83 ? 23.584 5.315 1.468 1.00 93.38 83 THR A C 1
ATOM 693 O O . THR A 1 83 ? 24.288 5.419 0.467 1.00 93.38 83 THR A O 1
ATOM 696 N N . GLY A 1 84 ? 23.329 6.365 2.259 1.00 93.88 84 GLY A N 1
ATOM 697 C CA . GLY A 1 84 ? 23.894 7.705 2.058 1.00 93.88 84 GLY A CA 1
ATOM 698 C C . GLY A 1 84 ? 23.347 8.478 0.850 1.00 93.88 84 GLY A C 1
ATOM 699 O O . GLY A 1 84 ? 23.930 9.487 0.462 1.00 93.88 84 GLY A O 1
ATOM 700 N N . LYS A 1 85 ? 22.232 8.039 0.247 1.00 93.31 85 LYS A N 1
ATOM 701 C CA . LYS A 1 85 ? 21.561 8.759 -0.854 1.00 93.31 85 LYS A CA 1
ATOM 702 C C . LYS A 1 85 ? 20.862 10.029 -0.353 1.00 93.31 85 LYS A C 1
ATOM 704 O O . LYS A 1 85 ? 20.750 11.004 -1.092 1.00 93.31 85 LYS A O 1
ATOM 709 N N . ILE A 1 86 ? 20.415 10.023 0.902 1.00 94.19 86 ILE A N 1
ATOM 710 C CA . ILE A 1 86 ? 19.950 11.209 1.632 1.00 94.19 86 ILE A CA 1
ATOM 711 C C . ILE A 1 86 ? 20.632 11.284 3.001 1.00 94.19 86 ILE A C 1
ATOM 713 O O . ILE A 1 86 ? 21.197 10.299 3.472 1.00 94.19 86 ILE A O 1
ATOM 717 N N . THR A 1 87 ? 20.565 12.444 3.657 1.00 94.94 87 THR A N 1
ATOM 718 C CA . THR A 1 87 ? 21.038 12.594 5.038 1.00 94.94 87 THR A CA 1
ATOM 719 C C . THR A 1 87 ? 20.054 11.974 6.032 1.00 94.94 87 THR A C 1
ATOM 721 O O . THR A 1 87 ? 18.846 11.923 5.785 1.00 94.94 87 THR A O 1
ATOM 724 N N . THR A 1 88 ? 20.564 11.541 7.188 1.00 93.44 88 THR A N 1
ATOM 725 C CA . THR A 1 88 ? 19.735 11.080 8.314 1.00 93.44 88 THR A CA 1
ATOM 726 C C . THR A 1 88 ? 18.760 12.165 8.773 1.00 93.44 88 THR A C 1
ATOM 728 O O . THR A 1 88 ? 17.583 11.873 8.965 1.00 93.44 88 THR A O 1
ATOM 731 N N . ASP A 1 89 ? 19.216 13.418 8.852 1.00 93.50 89 ASP A N 1
ATOM 732 C CA . ASP A 1 89 ? 18.385 14.554 9.267 1.00 93.50 89 ASP A CA 1
ATOM 733 C C . ASP A 1 89 ? 17.176 14.738 8.343 1.00 93.50 89 ASP A C 1
ATOM 735 O O . ASP A 1 89 ? 16.051 14.874 8.814 1.00 93.50 89 ASP A O 1
ATOM 739 N N . ARG A 1 90 ? 17.367 14.614 7.020 1.00 90.06 90 ARG A N 1
ATOM 740 C CA . ARG A 1 90 ? 16.265 14.711 6.051 1.00 90.06 90 ARG A CA 1
ATOM 741 C C . ARG A 1 90 ? 15.207 13.627 6.268 1.00 90.06 90 ARG A C 1
ATOM 743 O O . ARG A 1 90 ? 14.015 13.899 6.128 1.00 90.06 90 ARG A O 1
ATOM 750 N N . PHE A 1 91 ? 15.629 12.403 6.584 1.00 91.25 91 PHE A N 1
ATOM 751 C CA . PHE A 1 91 ? 14.702 11.326 6.934 1.00 91.25 91 PHE A CA 1
ATOM 752 C C . PHE A 1 91 ? 13.930 11.652 8.221 1.00 91.25 91 PHE A C 1
ATOM 754 O O . PHE A 1 91 ? 12.705 11.520 8.251 1.00 91.25 91 PHE A O 1
ATOM 761 N N . GLU A 1 92 ? 14.624 12.093 9.271 1.00 90.44 92 GLU A N 1
ATOM 762 C CA . GLU A 1 92 ? 13.991 12.424 10.548 1.00 90.44 92 GLU A CA 1
ATOM 763 C C . GLU A 1 92 ? 13.002 13.583 10.436 1.00 90.44 92 GLU A C 1
ATOM 765 O O . GLU A 1 92 ? 11.912 13.507 11.007 1.00 90.44 92 GLU A O 1
ATOM 770 N N . ASP A 1 93 ? 13.352 14.626 9.685 1.00 88.56 93 ASP A N 1
ATOM 771 C CA . ASP A 1 93 ? 12.504 15.794 9.469 1.00 88.56 93 ASP A CA 1
ATOM 772 C C . ASP A 1 93 ? 11.215 15.412 8.748 1.00 88.56 93 ASP A C 1
ATOM 774 O O . ASP A 1 93 ? 10.127 15.795 9.185 1.00 88.56 93 ASP A O 1
ATOM 778 N N . TYR A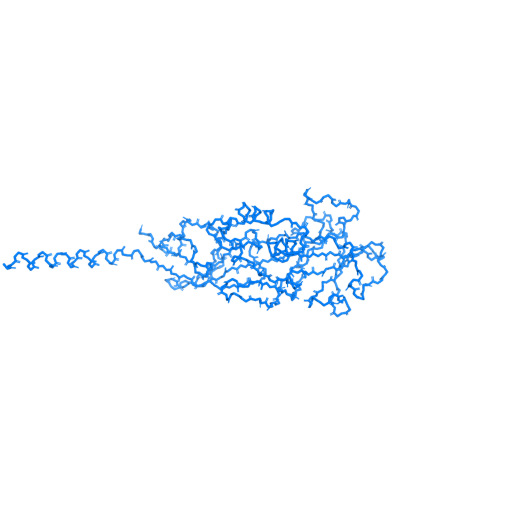 1 94 ? 11.301 14.592 7.694 1.00 85.06 94 TYR A N 1
ATOM 779 C CA . TYR A 1 94 ? 10.117 14.070 7.008 1.00 85.06 94 TYR A CA 1
ATOM 780 C C . TYR A 1 94 ? 9.233 13.257 7.962 1.00 85.06 94 TYR A C 1
ATOM 782 O O . TYR A 1 94 ? 8.016 13.440 8.026 1.00 85.06 94 TYR A O 1
ATOM 790 N N . ALA A 1 95 ? 9.840 12.369 8.747 1.00 83.50 95 ALA A N 1
ATOM 791 C CA . ALA A 1 95 ? 9.103 11.490 9.639 1.00 83.50 95 ALA A CA 1
ATOM 792 C C . ALA A 1 95 ? 8.417 12.239 10.801 1.00 83.50 95 ALA A C 1
ATOM 794 O O . ALA A 1 95 ? 7.323 11.866 11.230 1.00 83.50 95 ALA A O 1
ATOM 795 N N . LYS A 1 96 ? 9.027 13.320 11.295 1.00 82.50 96 LYS A N 1
ATOM 796 C CA . LYS A 1 96 ? 8.428 14.180 12.325 1.00 82.50 96 LYS A CA 1
ATOM 797 C C . LYS A 1 96 ? 7.331 15.075 11.743 1.00 82.50 96 LYS A C 1
ATOM 799 O O . LYS A 1 96 ? 6.277 15.210 12.357 1.00 82.50 96 LYS A O 1
ATOM 804 N N . SER A 1 97 ? 7.556 15.664 10.566 1.00 76.81 97 SER A N 1
ATOM 805 C CA . SER A 1 97 ? 6.654 16.668 9.977 1.00 76.81 97 SER A CA 1
ATOM 806 C C . SER A 1 97 ? 5.444 16.074 9.255 1.00 76.81 97 SER A C 1
ATOM 808 O O . SER A 1 97 ? 4.329 16.547 9.454 1.00 76.81 97 SER A O 1
ATOM 810 N N . VAL A 1 98 ? 5.641 15.031 8.446 1.00 68.50 98 VAL A N 1
ATOM 811 C CA . VAL A 1 98 ? 4.585 14.444 7.605 1.00 68.50 98 VAL A CA 1
ATOM 812 C C . VAL A 1 98 ? 3.955 13.239 8.286 1.00 68.50 98 VAL A C 1
ATOM 814 O O . VAL A 1 98 ? 2.735 13.108 8.328 1.00 68.50 98 VAL A O 1
ATOM 817 N N . ALA A 1 99 ? 4.780 12.364 8.867 1.00 61.66 99 ALA A N 1
ATOM 818 C CA . ALA A 1 99 ? 4.275 11.153 9.504 1.00 61.66 99 ALA A CA 1
ATOM 819 C C . ALA A 1 99 ? 3.775 11.388 10.944 1.00 61.66 99 ALA A C 1
ATOM 821 O O . ALA A 1 99 ? 3.101 10.520 11.500 1.00 61.66 99 ALA A O 1
ATOM 822 N N . MET A 1 100 ? 4.078 12.552 11.539 1.00 67.62 100 MET A N 1
ATOM 823 C CA . MET A 1 100 ? 3.717 12.924 12.916 1.00 67.62 100 MET A CA 1
ATOM 824 C C . MET A 1 100 ? 4.143 11.872 13.956 1.00 67.62 100 MET A C 1
ATOM 826 O O . MET A 1 100 ? 3.443 11.631 14.943 1.00 67.62 100 MET A O 1
ATOM 830 N N . ILE A 1 101 ? 5.288 11.222 13.720 1.00 68.25 101 ILE A N 1
ATOM 831 C CA . ILE A 1 101 ? 5.808 10.139 14.559 1.00 68.25 101 ILE A CA 1
ATOM 832 C C . ILE A 1 101 ? 6.894 10.694 15.482 1.00 68.25 101 ILE A C 1
ATOM 834 O O . ILE A 1 101 ? 7.950 11.120 15.020 1.00 68.25 101 ILE A O 1
ATOM 838 N N . ASP A 1 102 ? 6.679 10.596 16.796 1.00 63.66 102 ASP A N 1
ATOM 839 C CA . ASP A 1 102 ? 7.642 11.068 17.804 1.00 63.66 102 ASP A CA 1
ATOM 840 C C . ASP A 1 102 ? 8.967 10.269 17.779 1.00 63.66 102 ASP A C 1
ATOM 842 O O . ASP A 1 102 ? 10.028 10.782 18.128 1.00 63.66 102 ASP A O 1
ATOM 846 N N . SER A 1 103 ? 8.928 9.004 17.342 1.00 73.81 103 SER A N 1
ATOM 847 C CA . SER A 1 103 ? 10.109 8.146 17.181 1.00 73.81 103 SER A CA 1
ATOM 848 C C . SER A 1 103 ? 10.092 7.410 15.832 1.00 73.81 103 SER A C 1
ATOM 850 O O . SER A 1 103 ? 9.536 6.309 15.726 1.00 73.81 103 SER A O 1
ATOM 852 N N . PRO A 1 104 ? 10.703 7.984 14.780 1.00 75.25 104 PRO A N 1
ATOM 853 C CA . PRO A 1 104 ? 10.630 7.428 13.430 1.00 75.25 104 PRO A CA 1
ATOM 854 C C . PRO A 1 104 ? 11.337 6.078 13.302 1.00 75.25 104 PRO A C 1
ATOM 856 O O . PRO A 1 104 ? 10.924 5.231 12.520 1.00 75.25 104 PRO A O 1
ATOM 859 N N . TYR A 1 105 ? 12.340 5.814 14.135 1.00 79.56 105 TYR A N 1
ATOM 860 C CA . TYR A 1 105 ? 13.071 4.546 14.132 1.00 79.56 105 TYR A CA 1
ATOM 861 C C . TYR A 1 105 ? 12.288 3.370 14.718 1.00 79.56 105 TYR A C 1
ATOM 863 O O . TYR A 1 105 ? 12.576 2.232 14.377 1.00 79.56 105 TYR A O 1
ATOM 871 N N . LYS A 1 106 ? 11.261 3.613 15.544 1.00 78.19 106 LYS A N 1
ATOM 872 C CA . LYS A 1 106 ? 10.333 2.545 15.972 1.00 78.19 106 LYS A CA 1
ATOM 873 C C . LYS A 1 106 ? 9.400 2.098 14.847 1.00 78.19 106 LYS A C 1
ATOM 875 O O . LYS A 1 106 ? 8.665 1.126 14.987 1.00 78.19 106 LYS A O 1
ATOM 880 N N . SER A 1 107 ? 9.399 2.853 13.754 1.00 74.94 107 SER A N 1
ATOM 881 C CA . SER A 1 107 ? 8.394 2.793 12.708 1.00 74.94 107 SER A CA 1
ATOM 882 C C . SER A 1 107 ? 8.888 2.139 11.415 1.00 74.94 107 SER A C 1
ATOM 884 O O . SER A 1 107 ? 8.094 1.902 10.502 1.00 74.94 107 SER A O 1
ATOM 886 N N . VAL A 1 108 ? 10.182 1.828 11.352 1.00 84.88 108 VAL A N 1
ATOM 887 C CA . VAL A 1 108 ? 10.894 1.281 10.193 1.00 84.88 108 VAL A CA 1
ATOM 888 C C . VAL A 1 108 ? 11.916 0.245 10.652 1.00 84.88 108 VAL A C 1
ATOM 890 O O . VAL A 1 108 ? 12.381 0.280 11.790 1.00 84.88 108 VAL A O 1
ATOM 893 N N . SER A 1 109 ? 12.287 -0.662 9.755 1.00 87.38 109 SER A N 1
ATOM 894 C CA . SER A 1 109 ? 13.372 -1.611 9.981 1.00 87.38 109 SER A CA 1
ATOM 895 C C . SER A 1 109 ? 14.732 -0.908 9.952 1.00 87.38 109 SER A C 1
ATOM 897 O O . SER A 1 109 ? 14.939 0.083 9.247 1.00 87.38 109 SER A O 1
ATOM 899 N N . SER A 1 110 ? 15.695 -1.458 10.690 1.00 88.62 110 SER A N 1
ATOM 900 C CA . SER A 1 110 ? 17.111 -1.104 10.552 1.00 88.62 110 SER A CA 1
ATOM 901 C C . SER A 1 110 ? 17.776 -1.756 9.334 1.00 88.62 110 SER A C 1
ATOM 903 O O . SER A 1 110 ? 18.865 -1.333 8.952 1.00 88.62 110 SER A O 1
ATOM 905 N N . ALA A 1 111 ? 17.141 -2.764 8.731 1.00 89.06 111 ALA A N 1
ATOM 906 C CA . ALA A 1 111 ? 17.614 -3.456 7.538 1.00 89.06 111 ALA A CA 1
ATOM 907 C C . ALA A 1 111 ? 16.991 -2.881 6.257 1.00 89.06 111 ALA A C 1
ATOM 909 O O . ALA A 1 111 ? 15.886 -2.337 6.283 1.00 89.06 111 ALA A O 1
ATOM 910 N N . ILE A 1 112 ? 17.690 -3.071 5.134 1.00 90.38 112 ILE A N 1
ATOM 911 C CA . ILE A 1 112 ? 17.144 -2.849 3.790 1.00 90.38 112 ILE A CA 1
ATOM 912 C C . ILE A 1 112 ? 16.133 -3.954 3.489 1.00 90.38 112 ILE A C 1
ATOM 914 O O . ILE A 1 112 ? 16.435 -5.133 3.686 1.00 90.38 112 ILE A O 1
ATOM 918 N N . LEU A 1 113 ? 14.952 -3.576 3.003 1.00 91.06 113 LEU A N 1
ATOM 919 C CA . LEU A 1 113 ? 13.856 -4.470 2.659 1.00 91.06 113 LEU A CA 1
ATOM 920 C C . LEU A 1 113 ? 13.609 -4.400 1.146 1.00 91.06 113 LEU A C 1
ATOM 922 O O . LEU A 1 113 ? 12.752 -3.637 0.704 1.00 91.06 113 LEU A O 1
ATOM 926 N N . PRO A 1 114 ? 14.298 -5.215 0.322 1.00 84.81 114 PRO A N 1
ATOM 927 C CA . PRO A 1 114 ? 14.053 -5.237 -1.121 1.00 84.81 114 PRO A CA 1
ATOM 928 C C . PRO A 1 114 ? 12.577 -5.471 -1.460 1.00 84.81 114 PRO A C 1
ATOM 930 O O . PRO A 1 114 ? 12.066 -4.894 -2.414 1.00 84.81 114 PRO A O 1
ATOM 933 N N . GLY A 1 115 ? 11.873 -6.242 -0.620 1.00 88.50 115 GLY A N 1
ATOM 934 C CA . GLY A 1 115 ? 10.446 -6.503 -0.763 1.00 88.50 115 GLY A CA 1
ATOM 935 C C . GLY A 1 115 ? 9.516 -5.303 -0.528 1.00 88.50 115 GLY A C 1
ATOM 936 O O . GLY A 1 115 ? 8.310 -5.438 -0.708 1.00 88.50 115 GLY A O 1
ATOM 937 N N . ASN A 1 116 ? 10.035 -4.142 -0.114 1.00 88.62 116 ASN A N 1
ATOM 938 C CA . ASN A 1 116 ? 9.268 -2.901 0.063 1.00 88.62 116 ASN A CA 1
ATOM 939 C C . ASN A 1 116 ? 9.000 -2.167 -1.267 1.00 88.62 116 ASN A C 1
ATOM 941 O O . ASN A 1 116 ? 8.319 -1.142 -1.299 1.00 88.62 116 ASN A O 1
ATOM 945 N N . LYS A 1 117 ? 9.558 -2.673 -2.368 1.00 91.31 117 LYS A N 1
ATOM 946 C CA . LYS A 1 117 ? 9.407 -2.137 -3.718 1.00 91.31 117 LYS A CA 1
ATOM 947 C C . LYS A 1 117 ? 8.871 -3.221 -4.628 1.00 91.31 117 LYS A C 1
ATOM 949 O O . LYS A 1 117 ? 9.388 -4.328 -4.591 1.00 91.31 117 LYS A O 1
ATOM 954 N N . VAL A 1 118 ? 7.881 -2.898 -5.450 1.00 92.81 118 VAL A N 1
ATOM 955 C CA . VAL A 1 118 ? 7.350 -3.815 -6.466 1.00 92.81 118 VAL A CA 1
ATOM 956 C C . VAL A 1 118 ? 7.486 -3.169 -7.830 1.00 92.81 118 VAL A C 1
ATOM 958 O O . VAL A 1 118 ? 7.152 -1.993 -7.990 1.00 92.81 118 VAL A O 1
ATOM 961 N N . ALA A 1 119 ? 7.994 -3.921 -8.801 1.00 95.12 119 ALA A N 1
ATOM 962 C CA . ALA A 1 119 ? 8.180 -3.439 -10.157 1.00 95.12 119 ALA A CA 1
ATOM 963 C C . ALA A 1 119 ? 6.990 -3.779 -11.057 1.00 95.12 119 ALA A C 1
ATOM 965 O O . ALA A 1 119 ? 6.329 -4.804 -10.913 1.00 95.12 119 ALA A O 1
ATOM 966 N N . PHE A 1 120 ? 6.753 -2.909 -12.028 1.00 95.81 120 PHE A N 1
ATOM 967 C CA . PHE A 1 120 ? 5.728 -3.058 -13.041 1.00 95.81 120 PHE A CA 1
ATOM 968 C C . PHE A 1 120 ? 6.337 -2.732 -14.393 1.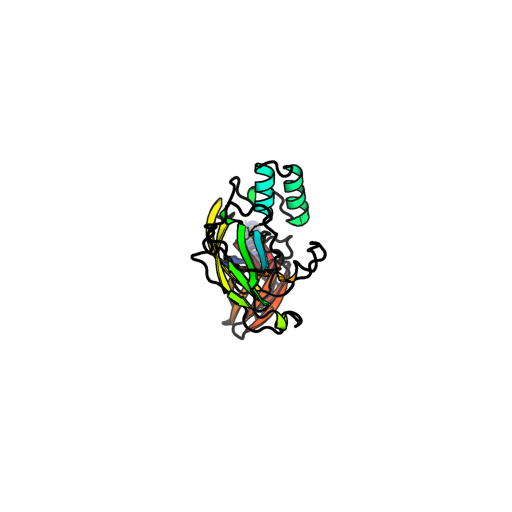00 95.81 120 PHE A C 1
ATOM 970 O O . PHE A 1 120 ? 6.877 -1.645 -14.591 1.00 95.81 120 PHE A O 1
ATOM 977 N N . PHE A 1 121 ? 6.225 -3.644 -15.345 1.00 96.25 121 PHE A N 1
ATOM 978 C CA . PHE A 1 121 ? 6.409 -3.306 -16.744 1.00 96.25 121 PHE A CA 1
ATOM 979 C C . PHE A 1 121 ? 5.140 -2.628 -17.257 1.00 96.25 121 PHE A C 1
ATOM 981 O O . PHE A 1 121 ? 4.032 -3.128 -17.060 1.00 96.25 121 PHE A O 1
ATOM 988 N N . THR A 1 122 ? 5.306 -1.508 -17.952 1.00 94.44 122 THR A N 1
ATOM 989 C CA . THR A 1 122 ? 4.228 -0.827 -18.672 1.00 94.44 122 THR A CA 1
ATOM 990 C C . THR A 1 122 ? 4.681 -0.569 -20.100 1.00 94.44 122 THR A C 1
ATOM 992 O O . THR A 1 122 ? 5.792 -0.088 -20.316 1.00 94.44 122 THR A O 1
ATOM 995 N N . GLY A 1 123 ? 3.850 -0.889 -21.089 1.00 94.00 123 GLY A N 1
ATOM 996 C CA . GLY A 1 123 ? 4.203 -0.709 -22.497 1.00 94.00 123 GLY A CA 1
ATOM 997 C C . GLY A 1 123 ? 2.996 -0.476 -23.392 1.00 94.00 123 GLY A C 1
ATOM 998 O O . GLY A 1 123 ? 1.881 -0.824 -23.027 1.00 94.00 123 GLY A O 1
ATOM 999 N N . ILE A 1 124 ? 3.215 0.106 -24.570 1.00 93.06 124 ILE A N 1
ATOM 1000 C CA . ILE A 1 124 ? 2.207 0.246 -25.626 1.00 93.06 124 ILE A CA 1
ATOM 1001 C C . ILE A 1 124 ? 2.553 -0.709 -26.763 1.00 93.06 124 ILE A C 1
ATOM 1003 O O . ILE A 1 124 ? 3.642 -0.626 -27.349 1.00 93.06 124 ILE A O 1
ATOM 1007 N N . ASP A 1 125 ? 1.642 -1.639 -27.042 1.00 92.31 125 ASP A N 1
ATOM 1008 C CA . ASP A 1 125 ? 1.804 -2.615 -28.113 1.00 92.31 125 ASP A CA 1
ATOM 1009 C C . ASP A 1 125 ? 1.614 -1.981 -29.502 1.00 92.31 125 ASP A C 1
ATOM 1011 O O . ASP A 1 125 ? 1.268 -0.806 -29.657 1.00 92.31 125 ASP A O 1
ATOM 1015 N N . THR A 1 126 ? 1.850 -2.766 -30.550 1.00 90.81 126 THR A N 1
ATOM 1016 C CA . THR A 1 126 ? 1.720 -2.307 -31.941 1.00 90.81 126 THR A CA 1
ATOM 1017 C C . THR A 1 126 ? 0.282 -1.971 -32.346 1.00 90.81 126 THR A C 1
ATOM 1019 O O . THR A 1 126 ? 0.084 -1.280 -33.343 1.00 90.81 126 THR A O 1
ATOM 1022 N N . THR A 1 127 ? -0.714 -2.415 -31.575 1.00 91.44 127 THR A N 1
ATOM 1023 C CA . THR A 1 127 ? -2.139 -2.110 -31.771 1.00 91.44 127 THR A CA 1
ATOM 1024 C C . THR A 1 127 ? -2.600 -0.889 -30.971 1.00 91.44 127 THR A C 1
ATOM 1026 O O . THR A 1 127 ? -3.764 -0.507 -31.054 1.00 91.44 127 THR A O 1
ATOM 1029 N N . GLY A 1 128 ? -1.694 -0.257 -30.218 1.00 90.06 128 GLY A N 1
ATOM 1030 C CA . GLY A 1 128 ? -1.990 0.890 -29.368 1.00 90.06 128 GLY A CA 1
ATOM 1031 C C . GLY A 1 128 ? -2.571 0.521 -28.005 1.00 90.06 128 GLY A C 1
ATOM 1032 O O . GLY A 1 128 ? -2.976 1.420 -27.273 1.00 90.06 128 GLY A O 1
ATOM 1033 N N . LYS A 1 129 ? -2.618 -0.760 -27.625 1.00 91.62 129 LYS A N 1
ATOM 1034 C CA . LYS A 1 129 ? -3.094 -1.185 -26.303 1.00 91.62 129 LYS A CA 1
ATOM 1035 C C . LYS A 1 129 ? -1.982 -1.076 -25.273 1.00 91.62 129 LYS A C 1
ATOM 1037 O O . LYS A 1 129 ? -0.812 -1.319 -25.566 1.00 91.62 129 LYS A O 1
ATOM 1042 N N . LYS A 1 130 ? -2.365 -0.747 -24.044 1.00 92.25 130 LYS A N 1
ATOM 1043 C CA . LYS A 1 130 ? -1.456 -0.710 -22.907 1.00 92.25 130 LYS A CA 1
ATOM 1044 C C . LYS A 1 130 ? -1.324 -2.090 -22.295 1.00 92.25 130 LYS A C 1
ATOM 1046 O O . LYS A 1 130 ? -2.317 -2.722 -21.943 1.00 92.25 130 LYS A O 1
ATOM 1051 N N . ILE A 1 131 ? -0.088 -2.524 -22.142 1.00 94.94 131 ILE A N 1
ATOM 1052 C CA . ILE A 1 131 ? 0.295 -3.743 -21.457 1.00 94.94 131 ILE A CA 1
ATOM 1053 C C . ILE A 1 131 ? 0.845 -3.386 -20.089 1.00 94.94 131 ILE A C 1
ATOM 1055 O O . ILE A 1 131 ? 1.647 -2.462 -19.960 1.00 94.94 131 ILE A O 1
ATOM 1059 N N . ILE A 1 132 ? 0.405 -4.129 -19.081 1.00 95.31 132 ILE A N 1
ATOM 1060 C CA . ILE A 1 132 ? 0.929 -4.071 -17.723 1.00 95.31 132 ILE A CA 1
ATOM 1061 C C . ILE A 1 132 ? 1.339 -5.484 -17.324 1.00 95.31 132 ILE A C 1
ATOM 1063 O O . ILE A 1 132 ? 0.586 -6.430 -17.556 1.00 95.31 132 ILE A O 1
ATOM 1067 N N . ILE A 1 133 ? 2.514 -5.616 -16.719 1.00 96.94 133 ILE A N 1
ATOM 1068 C CA . ILE A 1 133 ? 2.970 -6.829 -16.034 1.00 96.94 133 ILE A CA 1
ATOM 1069 C C . ILE A 1 133 ? 3.462 -6.385 -14.664 1.00 96.94 133 ILE A C 1
ATOM 1071 O O . ILE A 1 133 ? 4.227 -5.430 -14.572 1.00 96.94 133 ILE A O 1
ATOM 1075 N N . ALA A 1 134 ? 2.992 -7.028 -13.607 1.00 96.25 134 ALA A N 1
ATOM 1076 C CA . ALA A 1 134 ? 3.400 -6.748 -12.239 1.00 96.25 134 ALA A CA 1
ATOM 1077 C C . ALA A 1 134 ? 4.312 -7.881 -11.782 1.00 96.25 134 ALA A C 1
ATOM 1079 O O . ALA A 1 134 ? 3.873 -9.020 -11.889 1.00 96.25 134 ALA A O 1
ATOM 1080 N N . ASP A 1 135 ? 5.501 -7.555 -11.268 1.00 96.50 135 ASP A N 1
ATOM 1081 C CA . ASP A 1 135 ? 6.451 -8.498 -10.655 1.00 96.50 135 ASP A CA 1
ATOM 1082 C C . ASP A 1 135 ? 5.869 -9.021 -9.338 1.00 96.50 135 ASP A C 1
ATOM 1084 O O . ASP A 1 135 ? 6.132 -8.496 -8.251 1.00 96.50 135 ASP A O 1
ATOM 1088 N N . ALA A 1 136 ? 4.954 -9.984 -9.448 1.00 95.00 136 ALA A N 1
ATOM 1089 C CA . ALA A 1 136 ? 4.029 -10.320 -8.377 1.00 95.00 136 ALA A CA 1
ATOM 1090 C C . ALA A 1 136 ? 4.719 -11.058 -7.232 1.00 95.00 136 ALA A C 1
ATOM 1092 O O . ALA A 1 136 ? 4.289 -10.936 -6.090 1.00 95.00 136 ALA A O 1
ATOM 1093 N N . ASN A 1 137 ? 5.789 -11.798 -7.513 1.00 95.00 137 ASN A N 1
ATOM 1094 C CA . ASN A 1 137 ? 6.590 -12.493 -6.504 1.00 95.00 137 ASN A CA 1
ATOM 1095 C C . ASN A 1 137 ? 7.879 -11.731 -6.124 1.00 95.00 137 ASN A C 1
ATOM 1097 O O . ASN A 1 137 ? 8.623 -12.190 -5.248 1.00 95.00 137 ASN A O 1
ATOM 1101 N N . ASN A 1 138 ? 8.100 -10.562 -6.738 1.00 94.19 138 ASN A N 1
ATOM 1102 C CA . ASN A 1 138 ? 9.211 -9.650 -6.495 1.00 94.19 138 ASN A CA 1
ATOM 1103 C C . ASN A 1 138 ? 10.591 -10.281 -6.763 1.00 94.19 138 ASN A C 1
ATOM 1105 O O . ASN A 1 138 ? 11.541 -10.125 -5.985 1.00 94.19 138 ASN A O 1
ATOM 1109 N N . ASN A 1 139 ? 10.687 -11.062 -7.842 1.00 95.44 139 ASN A N 1
ATOM 1110 C CA . ASN A 1 139 ? 11.890 -11.787 -8.257 1.00 9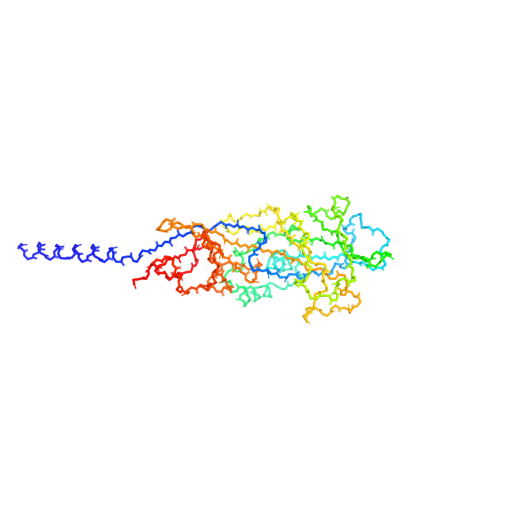5.44 139 ASN A CA 1
ATOM 1111 C C . ASN A 1 139 ? 12.654 -11.081 -9.404 1.00 95.44 139 ASN A C 1
ATOM 1113 O O . ASN A 1 139 ? 13.702 -11.583 -9.837 1.00 95.44 139 ASN A O 1
ATOM 1117 N N . LYS A 1 140 ? 12.153 -9.926 -9.875 1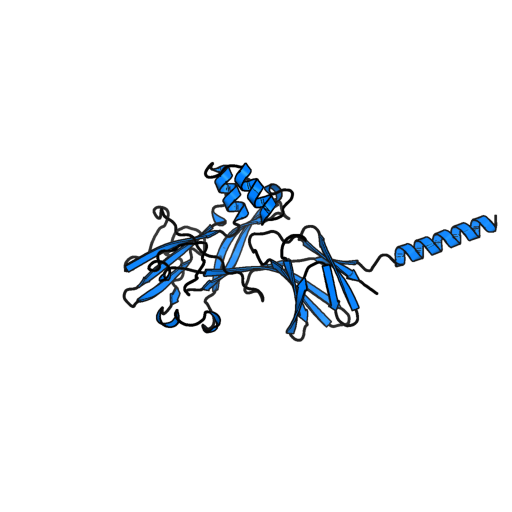.00 95.62 140 LYS A N 1
ATOM 1118 C CA . LYS A 1 140 ? 12.651 -9.137 -11.015 1.00 95.62 140 LYS A CA 1
ATOM 1119 C C . LYS A 1 140 ? 12.649 -9.883 -12.348 1.00 95.62 140 LYS A C 1
ATOM 1121 O O . LYS A 1 140 ? 13.494 -9.620 -13.209 1.00 95.62 140 LYS A O 1
ATOM 1126 N N . ASP A 1 141 ? 11.750 -10.832 -12.524 1.00 96.69 141 ASP A N 1
ATOM 1127 C CA . ASP A 1 141 ? 11.607 -11.655 -13.713 1.00 96.69 141 ASP A CA 1
ATOM 1128 C C . ASP A 1 141 ? 10.152 -11.620 -14.178 1.00 96.69 141 ASP A C 1
ATOM 1130 O O . ASP A 1 141 ? 9.277 -12.132 -13.506 1.00 96.69 141 ASP A O 1
ATOM 1134 N N . PHE A 1 142 ? 9.894 -11.025 -15.342 1.00 97.00 142 PHE A N 1
ATOM 1135 C CA . PHE A 1 142 ? 8.521 -10.867 -15.832 1.00 97.00 142 PHE A CA 1
ATOM 1136 C C . PHE A 1 142 ? 7.968 -12.104 -16.561 1.00 97.00 142 PHE A C 1
ATOM 1138 O O . PHE A 1 142 ? 6.866 -12.046 -17.107 1.00 97.00 142 PHE A O 1
ATOM 1145 N N . ASN A 1 143 ? 8.721 -13.207 -16.648 1.00 96.56 143 ASN A N 1
ATOM 1146 C CA . ASN A 1 143 ? 8.315 -14.381 -17.430 1.00 96.56 143 ASN A CA 1
ATOM 1147 C C . ASN A 1 143 ? 7.237 -15.236 -16.746 1.00 96.56 143 ASN A C 1
ATOM 1149 O O . ASN A 1 143 ? 6.458 -15.900 -17.429 1.00 96.56 143 ASN A O 1
ATOM 1153 N N . ASP A 1 144 ? 7.210 -15.260 -15.414 1.00 95.81 144 ASP A N 1
ATOM 1154 C CA . ASP A 1 144 ? 6.223 -15.998 -14.621 1.00 95.81 144 ASP A CA 1
ATOM 1155 C C . ASP A 1 144 ? 5.021 -15.143 -14.193 1.00 95.81 144 ASP A C 1
ATOM 1157 O O . ASP A 1 144 ? 4.073 -15.656 -13.590 1.00 95.81 144 ASP A O 1
ATOM 1161 N N . ASP A 1 145 ? 5.013 -13.866 -14.572 1.00 97.25 145 ASP A N 1
ATOM 1162 C CA . ASP A 1 145 ? 3.941 -12.937 -14.261 1.00 97.25 145 ASP A CA 1
ATOM 1163 C C . ASP A 1 145 ? 2.834 -12.915 -15.315 1.00 97.25 145 ASP A C 1
ATOM 1165 O O . ASP A 1 145 ? 3.005 -13.160 -16.513 1.00 97.25 145 ASP A O 1
ATOM 1169 N N . LYS A 1 146 ? 1.637 -12.554 -14.856 1.00 96.75 146 LYS A N 1
ATOM 1170 C CA . LYS A 1 146 ? 0.483 -12.383 -15.732 1.00 96.75 146 LYS A CA 1
ATOM 1171 C C . LYS A 1 146 ? 0.603 -11.088 -16.537 1.00 96.75 146 LYS A C 1
ATOM 1173 O O . LYS A 1 146 ? 0.953 -10.037 -16.014 1.00 96.75 146 LYS A O 1
ATOM 1178 N N . ILE A 1 147 ? 0.199 -11.157 -17.802 1.00 96.12 147 ILE A N 1
ATOM 1179 C CA . ILE A 1 147 ? 0.083 -9.994 -18.683 1.00 96.12 147 ILE A CA 1
ATOM 1180 C C . ILE A 1 147 ? -1.359 -9.481 -18.656 1.00 96.12 147 ILE A C 1
ATOM 1182 O O . ILE A 1 147 ? -2.303 -10.232 -18.917 1.00 96.12 147 ILE A O 1
ATOM 1186 N N . TRP A 1 148 ? -1.534 -8.192 -18.368 1.00 95.44 148 TRP A N 1
ATOM 1187 C CA . TRP A 1 148 ? -2.811 -7.492 -18.492 1.00 95.44 148 TRP A CA 1
ATOM 1188 C C . TRP A 1 148 ? -2.781 -6.540 -19.682 1.00 95.44 148 TRP A C 1
ATOM 1190 O O . TRP A 1 148 ? -1.825 -5.791 -19.871 1.00 95.44 148 TRP A O 1
ATOM 1200 N N . THR A 1 149 ? -3.853 -6.549 -20.470 1.00 93.31 149 THR A N 1
ATOM 1201 C CA . THR A 1 149 ? -3.991 -5.736 -21.680 1.00 93.31 149 THR A CA 1
ATOM 1202 C C . THR A 1 149 ? -5.194 -4.817 -21.550 1.00 93.31 149 THR A C 1
ATOM 1204 O O . THR A 1 149 ? -6.304 -5.276 -21.281 1.00 93.31 149 THR A O 1
ATOM 1207 N N . PHE A 1 150 ? -4.981 -3.529 -21.794 1.00 90.69 150 PHE A N 1
ATOM 1208 C CA . PHE A 1 150 ? -5.988 -2.485 -21.678 1.00 90.69 150 PHE A CA 1
ATOM 1209 C C . PHE A 1 150 ? -6.071 -1.687 -22.969 1.00 90.69 150 PHE A C 1
ATOM 1211 O O . PHE A 1 150 ? -5.063 -1.310 -23.562 1.00 90.69 150 PHE A O 1
ATOM 1218 N N . ASP A 1 151 ? -7.291 -1.416 -23.402 1.00 88.31 151 ASP A N 1
ATOM 1219 C CA . ASP A 1 151 ? -7.538 -0.589 -24.571 1.00 88.31 151 ASP A CA 1
ATOM 1220 C C . ASP A 1 151 ? -7.445 0.896 -24.181 1.00 88.31 151 ASP A C 1
ATOM 1222 O O . ASP A 1 151 ? -8.194 1.387 -2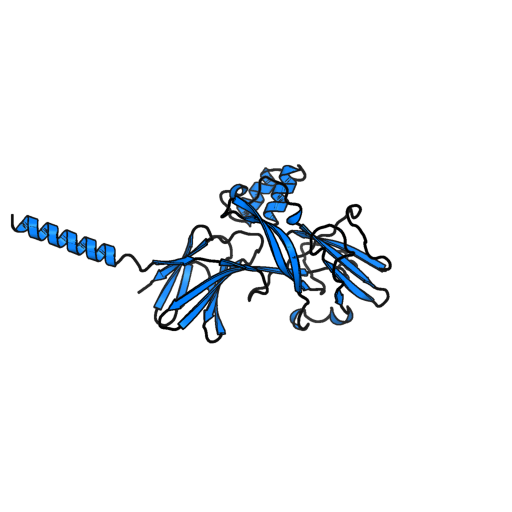3.333 1.00 88.31 151 ASP A O 1
ATOM 1226 N N . THR A 1 152 ? -6.485 1.594 -24.788 1.00 84.75 152 THR A N 1
ATOM 1227 C CA . THR A 1 152 ? -6.172 3.003 -24.512 1.00 84.75 152 THR A CA 1
ATOM 1228 C C . THR A 1 152 ? -7.253 3.951 -25.021 1.00 84.75 152 THR A C 1
ATOM 1230 O O . THR A 1 152 ? -7.348 5.076 -24.535 1.00 84.75 152 THR A O 1
ATOM 1233 N N . SER A 1 153 ? -8.130 3.510 -25.932 1.00 80.81 153 SER A N 1
ATOM 1234 C CA . SER A 1 153 ? -9.254 4.325 -26.415 1.00 80.81 153 SER A CA 1
ATOM 1235 C C . SER A 1 153 ? -10.245 4.696 -25.306 1.00 80.81 153 SER A C 1
ATOM 1237 O O . SER A 1 153 ? -10.990 5.668 -25.431 1.00 80.81 153 SER A O 1
ATOM 1239 N N . TYR A 1 154 ? -10.234 3.962 -24.189 1.00 72.00 154 TYR A N 1
ATOM 1240 C CA . TYR A 1 154 ? -11.053 4.266 -23.020 1.00 72.00 154 TYR A CA 1
ATOM 1241 C C . TYR A 1 154 ? -10.407 5.273 -22.066 1.00 72.00 154 TYR A C 1
ATOM 1243 O O . TYR A 1 154 ? -11.081 5.707 -21.133 1.00 72.00 154 TYR A O 1
ATOM 1251 N N . PHE A 1 155 ? -9.144 5.664 -22.268 1.00 73.69 155 PHE A N 1
ATOM 1252 C CA . PHE A 1 155 ? -8.409 6.462 -21.280 1.00 73.69 155 PHE A CA 1
ATOM 1253 C C . PHE A 1 155 ? -8.831 7.928 -21.224 1.00 73.69 155 PHE A C 1
ATOM 1255 O O . PHE A 1 155 ? -8.599 8.594 -20.222 1.00 73.69 155 PHE A O 1
ATOM 1262 N N . SER A 1 156 ? -9.550 8.405 -22.239 1.00 66.25 156 SER A N 1
ATOM 1263 C CA . SER A 1 156 ? -10.200 9.715 -22.218 1.00 66.25 156 SER A CA 1
ATOM 1264 C C . SER A 1 156 ? -11.491 9.748 -21.387 1.00 66.25 156 SER A C 1
ATOM 1266 O O . SER A 1 156 ? -12.115 10.804 -21.263 1.00 66.25 156 SER A O 1
ATOM 1268 N N . ARG A 1 157 ? -11.952 8.605 -20.854 1.00 63.09 157 ARG A N 1
ATOM 1269 C CA . ARG A 1 157 ? -13.154 8.541 -20.012 1.00 63.09 157 ARG A CA 1
ATOM 1270 C C . ARG A 1 157 ? -12.792 8.829 -18.554 1.00 63.09 157 ARG A C 1
ATOM 1272 O O . ARG A 1 157 ? -11.736 8.401 -18.096 1.00 63.09 157 ARG A O 1
ATOM 1279 N N . PRO A 1 158 ? -13.681 9.487 -17.788 1.00 57.84 158 PRO A N 1
ATOM 1280 C CA . PRO A 1 158 ? -13.454 9.677 -16.366 1.00 57.84 158 PRO A CA 1
ATOM 1281 C C . PRO A 1 158 ? -13.252 8.325 -15.678 1.00 57.84 158 PRO A C 1
ATOM 1283 O O . PRO A 1 158 ? -14.044 7.402 -15.881 1.00 57.84 158 PRO A O 1
ATOM 1286 N N . PHE A 1 159 ? -12.229 8.249 -14.829 1.00 58.91 159 PHE A N 1
ATOM 1287 C CA . PHE A 1 159 ? -11.789 7.077 -14.063 1.00 58.91 159 PHE A CA 1
ATOM 1288 C C . PHE A 1 159 ? -12.932 6.196 -13.506 1.00 58.91 159 PHE A C 1
ATOM 1290 O O . PHE A 1 159 ? -12.880 4.974 -13.586 1.00 58.91 159 PHE A O 1
ATOM 1297 N N . ARG A 1 160 ? -14.026 6.805 -13.023 1.00 54.31 160 ARG A N 1
ATOM 1298 C CA . ARG A 1 160 ? -15.179 6.103 -12.420 1.00 54.31 160 ARG A CA 1
ATOM 1299 C C . ARG A 1 160 ? -16.080 5.340 -13.407 1.00 54.31 160 ARG A C 1
ATOM 1301 O O . ARG A 1 160 ? -17.051 4.726 -12.978 1.00 54.31 160 ARG A O 1
ATOM 1308 N N . SER A 1 161 ? -15.804 5.417 -14.708 1.00 49.88 161 SER A N 1
ATOM 1309 C CA . SER A 1 161 ? -16.647 4.841 -15.773 1.00 49.88 161 SER A CA 1
ATOM 1310 C C . SER A 1 161 ? -16.172 3.468 -16.246 1.00 49.88 161 SER A C 1
ATOM 1312 O O . SER A 1 161 ? -16.874 2.800 -17.007 1.00 49.88 161 SER A O 1
ATOM 1314 N N . ALA A 1 162 ? -14.957 3.075 -15.867 1.00 53.12 162 ALA A N 1
ATOM 1315 C CA . ALA A 1 162 ? -14.405 1.777 -16.199 1.00 53.12 162 ALA A CA 1
ATOM 1316 C C . ALA A 1 162 ? -14.934 0.749 -15.200 1.00 53.12 162 ALA A C 1
ATOM 1318 O O . ALA A 1 162 ? -15.034 1.045 -14.014 1.00 53.12 162 ALA A O 1
ATOM 1319 N N . GLY A 1 163 ? -15.337 -0.426 -15.682 1.00 58.97 163 GLY A N 1
ATOM 1320 C CA . GLY A 1 163 ? -15.850 -1.502 -14.834 1.00 58.97 163 GLY A CA 1
ATOM 1321 C C . GLY A 1 163 ? -14.803 -2.062 -13.859 1.00 58.97 163 GLY A C 1
ATOM 1322 O O . GLY A 1 163 ? -13.881 -1.380 -13.429 1.00 58.97 163 GLY A O 1
ATOM 1323 N N . PHE A 1 164 ? -14.938 -3.339 -13.502 1.00 67.38 164 PHE A N 1
ATOM 1324 C CA . PHE A 1 164 ? -13.993 -4.005 -12.603 1.00 67.38 164 PHE A CA 1
ATOM 1325 C C . PHE A 1 164 ? -12.547 -3.917 -13.125 1.00 67.38 164 PHE A C 1
ATOM 1327 O O . PHE A 1 164 ? -12.226 -4.476 -14.175 1.00 67.38 164 PHE A O 1
ATOM 1334 N N . LEU A 1 165 ? -11.683 -3.227 -12.375 1.00 80.81 165 LEU A N 1
ATOM 1335 C CA . LEU A 1 165 ? -10.237 -3.235 -12.589 1.00 80.81 165 LEU A CA 1
ATOM 1336 C C . LEU A 1 165 ? -9.656 -4.588 -12.155 1.00 80.81 165 LEU A C 1
ATOM 1338 O O . LEU A 1 165 ? -10.163 -5.195 -11.206 1.00 80.81 165 LEU A O 1
ATOM 1342 N N . PRO A 1 166 ? -8.607 -5.091 -12.825 1.00 86.44 166 PRO A N 1
ATOM 1343 C CA . PRO A 1 166 ? -7.997 -6.345 -12.427 1.00 86.44 166 PRO A CA 1
ATOM 1344 C C . PRO A 1 166 ? -7.239 -6.193 -11.109 1.00 86.44 166 PRO A C 1
ATOM 1346 O O . PRO A 1 166 ? -6.508 -5.224 -10.897 1.00 86.44 166 PRO A O 1
ATOM 1349 N N . THR A 1 167 ? -7.372 -7.212 -10.267 1.00 86.81 167 THR A N 1
ATOM 1350 C CA . THR A 1 167 ? -6.626 -7.347 -9.016 1.00 86.81 167 THR A CA 1
ATOM 1351 C C . THR A 1 167 ? -5.467 -8.326 -9.196 1.00 86.81 167 THR A C 1
ATOM 1353 O O . THR A 1 167 ? -5.622 -9.367 -9.841 1.00 86.81 167 THR A O 1
ATOM 1356 N N . VAL A 1 168 ? -4.321 -8.015 -8.596 1.00 90.25 168 VAL A N 1
ATOM 1357 C CA . VAL A 1 168 ? -3.147 -8.891 -8.486 1.00 90.25 168 VAL A CA 1
ATOM 1358 C C . VAL A 1 168 ? -2.703 -8.966 -7.027 1.00 90.25 168 VAL A C 1
ATOM 1360 O O . VAL A 1 168 ? -2.800 -7.979 -6.304 1.00 90.25 168 VAL A O 1
ATOM 1363 N N . ASN A 1 169 ? -2.236 -10.134 -6.587 1.00 90.88 169 ASN A N 1
ATOM 1364 C CA . ASN A 1 169 ? -1.611 -10.290 -5.276 1.00 90.88 169 ASN A CA 1
ATOM 1365 C C . ASN A 1 169 ? -0.102 -10.107 -5.423 1.00 90.88 169 ASN A C 1
ATOM 1367 O O . ASN A 1 169 ? 0.519 -10.855 -6.172 1.00 90.88 169 ASN A O 1
ATOM 1371 N N . LEU A 1 170 ? 0.458 -9.128 -4.718 1.00 91.25 170 LEU A N 1
ATOM 1372 C CA . LEU A 1 170 ? 1.880 -8.801 -4.745 1.00 91.25 170 LEU A CA 1
ATOM 1373 C C . LEU A 1 170 ? 2.559 -9.263 -3.460 1.00 91.25 170 LEU A C 1
ATOM 1375 O O . LEU A 1 170 ? 2.094 -8.953 -2.365 1.00 91.25 170 LEU A O 1
ATOM 1379 N N . ASP A 1 171 ? 3.680 -9.953 -3.589 1.00 92.38 171 ASP A N 1
ATOM 1380 C CA . ASP A 1 171 ? 4.539 -10.350 -2.486 1.00 92.38 171 ASP A CA 1
ATOM 1381 C C . ASP A 1 171 ? 5.355 -9.150 -2.002 1.00 92.38 171 ASP A C 1
ATOM 1383 O O . ASP A 1 171 ? 6.391 -8.787 -2.565 1.00 92.38 171 ASP A O 1
ATOM 1387 N N . ILE A 1 172 ? 4.899 -8.553 -0.906 1.00 89.19 172 ILE A N 1
ATOM 1388 C CA . ILE A 1 172 ? 5.558 -7.407 -0.285 1.00 89.19 172 ILE A CA 1
ATOM 1389 C C . ILE A 1 172 ? 6.245 -7.814 1.016 1.00 89.19 172 ILE A C 1
ATOM 1391 O O . ILE A 1 172 ? 5.832 -8.750 1.708 1.00 89.19 172 ILE A O 1
ATOM 1395 N N . GLN A 1 173 ? 7.278 -7.066 1.386 1.00 89.88 173 GLN A N 1
ATOM 1396 C CA . GLN A 1 173 ? 7.883 -7.113 2.712 1.00 89.88 173 GLN A CA 1
ATOM 1397 C C . GLN A 1 173 ? 7.665 -5.785 3.420 1.00 89.88 173 GLN A C 1
ATOM 1399 O O . GLN A 1 173 ? 7.874 -4.720 2.843 1.00 89.88 173 GLN A O 1
ATOM 1404 N N . TYR A 1 174 ? 7.285 -5.849 4.691 1.00 85.31 174 TYR A N 1
ATOM 1405 C CA . TYR A 1 174 ? 7.165 -4.667 5.534 1.00 85.31 174 TYR A CA 1
ATOM 1406 C C . TYR A 1 174 ? 7.664 -4.954 6.951 1.00 85.31 174 TYR A C 1
ATOM 1408 O O . TYR A 1 174 ? 7.705 -6.101 7.399 1.00 85.31 174 TYR A O 1
ATOM 1416 N N . PHE A 1 175 ? 8.040 -3.899 7.672 1.00 85.19 175 PHE A N 1
ATOM 1417 C CA . PHE A 1 175 ? 8.381 -3.989 9.087 1.00 85.19 175 PHE A CA 1
ATOM 1418 C C . PHE A 1 175 ? 7.114 -3.934 9.943 1.00 85.19 175 PHE A C 1
ATOM 1420 O O . PHE A 1 175 ? 6.420 -2.914 9.985 1.00 85.19 175 PHE A O 1
ATOM 1427 N N . ASP A 1 176 ? 6.792 -5.037 10.612 1.00 80.94 176 ASP A N 1
ATOM 1428 C CA . ASP A 1 176 ? 5.673 -5.109 11.537 1.00 80.94 176 ASP A CA 1
ATOM 1429 C C . ASP A 1 176 ? 6.109 -4.623 12.920 1.00 80.94 176 ASP A C 1
ATOM 1431 O O . ASP A 1 176 ? 6.843 -5.293 13.640 1.00 80.94 176 ASP A O 1
ATOM 1435 N N . ARG A 1 177 ? 5.640 -3.434 13.296 1.00 75.94 177 ARG A N 1
ATOM 1436 C CA . ARG A 1 177 ? 6.039 -2.747 14.532 1.00 75.94 177 ARG A CA 1
ATOM 1437 C C . ARG A 1 177 ? 5.505 -3.410 15.795 1.00 75.94 177 ARG A C 1
ATOM 1439 O O . ARG A 1 177 ? 6.095 -3.234 16.854 1.00 75.94 177 ARG A O 1
ATOM 1446 N N . LEU A 1 178 ? 4.394 -4.142 15.691 1.00 74.56 178 LEU A N 1
ATOM 1447 C CA . LEU A 1 178 ? 3.798 -4.826 16.838 1.00 74.56 178 LEU A CA 1
ATOM 1448 C C . LEU A 1 178 ? 4.639 -6.037 17.228 1.00 74.56 178 LEU A C 1
ATOM 1450 O O . LEU A 1 178 ? 4.807 -6.326 18.408 1.00 74.56 178 LEU A O 1
ATOM 1454 N N . THR A 1 179 ? 5.182 -6.730 16.228 1.00 80.44 179 THR A N 1
ATOM 1455 C CA . THR A 1 179 ? 6.040 -7.903 16.443 1.00 80.44 179 THR A CA 1
ATOM 1456 C C . THR A 1 179 ? 7.531 -7.560 16.461 1.00 80.44 179 THR A C 1
ATOM 1458 O O . THR A 1 179 ? 8.333 -8.345 16.959 1.00 80.44 179 THR A O 1
ATOM 1461 N N . GLY A 1 180 ? 7.916 -6.403 15.916 1.00 82.56 180 GLY A N 1
ATOM 1462 C CA . GLY A 1 180 ? 9.308 -6.026 15.677 1.00 82.56 180 GLY A CA 1
ATOM 1463 C C . GLY A 1 180 ? 9.982 -6.832 14.560 1.00 82.56 180 GLY A C 1
ATOM 1464 O O . GLY A 1 180 ? 11.209 -6.836 14.480 1.00 82.56 180 GLY A O 1
ATOM 1465 N N . ALA A 1 181 ? 9.214 -7.532 13.719 1.00 87.25 181 ALA A N 1
ATOM 1466 C CA . ALA A 1 181 ? 9.733 -8.441 12.700 1.00 87.25 181 ALA A CA 1
ATOM 1467 C C . ALA A 1 181 ? 9.452 -7.948 11.275 1.00 87.25 181 ALA A C 1
ATOM 1469 O O . ALA A 1 181 ? 8.434 -7.316 10.987 1.00 87.25 181 ALA A O 1
ATOM 1470 N N . VAL A 1 182 ? 10.343 -8.293 10.343 1.00 88.75 182 VAL A N 1
ATOM 1471 C CA . VAL A 1 182 ? 10.064 -8.162 8.908 1.00 88.75 182 VAL A CA 1
ATOM 1472 C C . VAL A 1 182 ? 9.103 -9.273 8.509 1.00 88.75 182 VAL A C 1
ATOM 1474 O O . VAL A 1 182 ? 9.393 -10.452 8.699 1.00 88.75 182 VAL A O 1
ATOM 1477 N N . THR A 1 183 ? 7.963 -8.891 7.946 1.00 87.12 183 THR A N 1
ATOM 1478 C CA . THR A 1 183 ? 6.898 -9.808 7.541 1.00 87.12 183 THR A CA 1
ATOM 1479 C C . THR A 1 183 ? 6.745 -9.780 6.027 1.00 87.12 183 THR A C 1
ATOM 1481 O O . THR A 1 183 ? 6.744 -8.705 5.427 1.00 87.12 183 THR A O 1
ATOM 1484 N N . LYS A 1 184 ? 6.601 -10.962 5.415 1.00 88.69 184 LYS A N 1
ATOM 1485 C CA . LYS A 1 184 ? 6.205 -11.116 4.011 1.00 88.69 184 LYS A CA 1
ATOM 1486 C C . LYS A 1 184 ? 4.702 -11.382 3.943 1.00 88.69 184 LYS A C 1
ATOM 1488 O O . LYS A 1 184 ? 4.200 -12.217 4.693 1.00 88.69 184 LYS A O 1
ATOM 1493 N N . ILE A 1 185 ? 3.994 -10.689 3.060 1.00 85.06 185 ILE A N 1
ATOM 1494 C CA . ILE A 1 185 ? 2.552 -10.861 2.864 1.00 85.06 185 ILE A CA 1
ATOM 1495 C C . ILE A 1 185 ? 2.204 -10.723 1.382 1.00 85.06 185 ILE A C 1
ATOM 1497 O O . ILE A 1 185 ? 2.825 -9.937 0.672 1.00 85.06 185 ILE A O 1
ATOM 1501 N N . ALA A 1 186 ? 1.209 -11.488 0.935 1.00 87.56 186 ALA A N 1
ATOM 1502 C CA . ALA A 1 186 ? 0.597 -11.316 -0.374 1.00 87.56 186 ALA A CA 1
ATOM 1503 C C . ALA A 1 186 ? -0.497 -10.241 -0.275 1.00 87.56 186 ALA A C 1
ATOM 1505 O O . ALA A 1 186 ? -1.510 -10.438 0.403 1.00 87.56 186 ALA A O 1
ATOM 1506 N N . THR A 1 187 ? -0.287 -9.102 -0.930 1.00 83.25 187 THR A N 1
ATOM 1507 C CA . THR A 1 187 ? -1.167 -7.933 -0.864 1.00 83.25 187 THR A CA 1
ATOM 1508 C C . THR A 1 187 ? -1.980 -7.788 -2.145 1.00 83.25 187 THR A C 1
ATOM 1510 O O . THR A 1 187 ? -1.394 -7.562 -3.205 1.00 83.25 187 THR A O 1
ATOM 1513 N N . PRO A 1 188 ? -3.320 -7.870 -2.080 1.00 84.50 188 PRO A N 1
ATOM 1514 C CA . PRO A 1 188 ? -4.171 -7.583 -3.227 1.00 84.50 188 PRO A CA 1
ATOM 1515 C C . PRO A 1 188 ? -4.122 -6.092 -3.575 1.00 84.50 188 PRO A C 1
ATOM 1517 O O . PRO A 1 188 ? -4.430 -5.241 -2.738 1.00 84.50 188 PRO A O 1
ATOM 1520 N N . VAL A 1 189 ? -3.801 -5.782 -4.827 1.00 84.12 189 VAL A N 1
ATOM 1521 C CA . VAL A 1 189 ? -3.849 -4.425 -5.381 1.00 84.12 189 VAL A CA 1
ATOM 1522 C C . VAL A 1 189 ? -4.637 -4.409 -6.681 1.00 84.12 189 VAL A C 1
ATOM 1524 O O . VAL A 1 189 ? -4.598 -5.373 -7.446 1.00 84.12 189 VAL A O 1
ATOM 1527 N N . MET A 1 190 ? -5.347 -3.316 -6.942 1.00 86.06 190 MET A N 1
ATOM 1528 C CA . MET A 1 190 ? -6.014 -3.094 -8.222 1.00 86.06 190 MET A CA 1
ATOM 1529 C C . MET A 1 190 ? -5.088 -2.301 -9.143 1.00 86.06 190 MET A C 1
ATOM 1531 O O . MET A 1 190 ? -4.499 -1.294 -8.741 1.00 86.06 190 MET A O 1
ATOM 1535 N N . LEU A 1 191 ? -4.957 -2.774 -10.381 1.00 87.56 191 LEU A N 1
ATOM 1536 C CA . LEU A 1 191 ? -4.160 -2.117 -11.410 1.00 87.56 191 LEU A CA 1
ATOM 1537 C C . LEU A 1 191 ? -5.048 -1.137 -12.166 1.00 87.56 191 LEU A C 1
ATOM 1539 O O . LEU A 1 191 ? -5.961 -1.543 -12.890 1.00 87.56 191 LEU A O 1
ATOM 1543 N N . ASN A 1 192 ? -4.770 0.149 -12.002 1.00 86.12 192 ASN A N 1
ATOM 1544 C CA . ASN A 1 192 ? -5.489 1.210 -12.679 1.00 86.12 192 ASN A CA 1
ATOM 1545 C C . ASN A 1 192 ? -4.649 1.711 -13.874 1.00 86.12 192 ASN A C 1
ATOM 1547 O O . ASN A 1 192 ? -3.627 2.374 -13.683 1.00 86.12 192 ASN A O 1
ATOM 1551 N N . PRO A 1 193 ? -5.052 1.376 -15.116 1.00 86.06 193 PRO A N 1
ATOM 1552 C CA . PRO A 1 193 ? -4.267 1.661 -16.313 1.00 86.06 193 PRO A CA 1
ATOM 1553 C C . PRO A 1 193 ? -4.433 3.100 -16.824 1.00 86.06 193 PRO A C 1
ATOM 1555 O O . PRO A 1 193 ? -3.752 3.458 -17.789 1.00 86.06 193 PRO A O 1
ATOM 1558 N N . PHE A 1 194 ? -5.359 3.877 -16.247 1.00 80.81 194 PHE A N 1
ATOM 1559 C CA . PHE A 1 194 ? -5.719 5.214 -16.706 1.00 80.81 194 PHE A CA 1
ATOM 1560 C C . PHE A 1 194 ? -4.599 6.218 -16.441 1.00 80.81 194 PHE A C 1
ATOM 1562 O O . PHE A 1 194 ? -3.808 6.060 -15.512 1.00 80.81 194 PHE A O 1
ATOM 1569 N N . GLU A 1 195 ? -4.546 7.264 -17.265 1.00 73.31 195 GLU A N 1
ATOM 1570 C CA . GLU A 1 195 ? -3.601 8.360 -17.071 1.00 73.31 195 GLU A CA 1
ATOM 1571 C C . GLU A 1 195 ? -3.874 9.039 -15.727 1.00 73.31 195 GLU A C 1
ATOM 1573 O O . GLU A 1 195 ? -5.007 9.424 -15.424 1.00 73.31 195 GLU A O 1
ATOM 1578 N N . TYR A 1 196 ? -2.829 9.178 -14.918 1.00 66.81 196 TYR A N 1
ATOM 1579 C CA . TYR A 1 196 ? -2.907 9.858 -13.636 1.00 66.81 196 TYR A CA 1
ATOM 1580 C C . TYR A 1 196 ? -2.148 11.161 -13.719 1.00 66.81 196 TYR A C 1
ATOM 1582 O O . TYR A 1 196 ? -0.937 11.188 -13.915 1.00 66.81 196 TYR A O 1
ATOM 1590 N N . TYR A 1 197 ? -2.884 12.254 -13.576 1.00 61.22 197 TYR A N 1
ATOM 1591 C CA . TYR A 1 197 ? -2.285 13.568 -13.508 1.00 61.22 197 TYR A CA 1
ATOM 1592 C C . TYR A 1 197 ? -1.909 13.861 -12.059 1.00 61.22 197 TYR A C 1
ATOM 1594 O O . TYR A 1 197 ? -2.784 14.067 -11.219 1.00 61.22 197 TYR A O 1
ATOM 1602 N N . ASN A 1 198 ? -0.609 13.870 -11.775 1.00 58.22 198 ASN A N 1
ATOM 1603 C CA . ASN A 1 198 ? -0.078 14.421 -10.539 1.00 58.22 198 ASN A CA 1
ATOM 1604 C C . ASN A 1 198 ? 0.773 15.643 -10.879 1.00 58.22 198 ASN A C 1
ATOM 1606 O O . ASN A 1 198 ? 1.773 15.508 -11.578 1.00 58.22 198 ASN A O 1
ATOM 1610 N N . GLU A 1 199 ? 0.377 16.816 -10.389 1.00 52.66 199 GLU A N 1
ATOM 1611 C CA . GLU A 1 199 ? 1.116 18.068 -10.599 1.00 52.66 199 GLU A CA 1
ATOM 1612 C C . GLU A 1 199 ? 2.541 18.004 -10.029 1.00 52.66 199 GLU A C 1
ATOM 1614 O O . GLU A 1 199 ? 3.434 18.658 -10.559 1.00 52.66 199 GLU A O 1
ATOM 1619 N N . ASP A 1 200 ? 2.773 17.159 -9.018 1.00 48.66 200 ASP A N 1
ATOM 1620 C CA . ASP A 1 200 ? 4.077 17.005 -8.364 1.00 48.66 200 ASP A CA 1
ATOM 1621 C C . ASP A 1 200 ? 5.076 16.155 -9.171 1.00 48.66 200 ASP A C 1
ATOM 1623 O O . ASP A 1 200 ? 6.273 16.147 -8.876 1.00 48.66 200 ASP A O 1
ATOM 1627 N N . PHE A 1 201 ? 4.609 15.432 -10.194 1.00 54.75 201 PHE A N 1
ATOM 1628 C CA . PHE A 1 201 ? 5.452 14.632 -11.078 1.00 54.75 201 PHE A CA 1
ATOM 1629 C C . PHE A 1 201 ? 5.261 15.132 -12.509 1.00 54.75 201 PHE A C 1
ATOM 1631 O O . PHE A 1 201 ? 4.350 14.700 -13.213 1.00 54.75 201 PHE A O 1
ATOM 1638 N N . GLU A 1 202 ? 6.130 16.041 -12.958 1.00 50.72 202 GLU A N 1
ATOM 1639 C CA . GLU A 1 202 ? 6.213 16.454 -14.363 1.00 50.72 202 GLU A CA 1
ATOM 1640 C C . GLU A 1 202 ? 6.681 15.273 -15.236 1.00 50.72 202 GLU A C 1
ATOM 1642 O O . GLU A 1 202 ? 7.834 15.188 -15.655 1.00 50.72 202 GLU A O 1
ATOM 1647 N N . SER A 1 203 ? 5.796 14.314 -15.509 1.00 58.69 203 SER A N 1
ATOM 1648 C CA . SER A 1 203 ? 6.013 13.335 -16.569 1.00 58.69 203 SER A CA 1
ATOM 1649 C C . SER A 1 203 ? 5.814 14.023 -17.920 1.00 58.69 203 SER A C 1
ATOM 1651 O O . SER A 1 203 ? 4.835 14.761 -18.117 1.00 58.69 203 SER A O 1
ATOM 1653 N N . ASP A 1 204 ? 6.739 13.775 -18.861 1.00 68.19 204 ASP A N 1
ATOM 1654 C CA . ASP A 1 204 ? 6.554 14.127 -20.274 1.00 68.19 204 ASP A CA 1
ATOM 1655 C C . ASP A 1 204 ? 5.149 13.648 -20.685 1.00 68.19 204 ASP A C 1
ATOM 1657 O O . ASP A 1 204 ? 4.818 12.480 -20.452 1.00 68.19 204 ASP A O 1
ATOM 1661 N N . PRO A 1 205 ? 4.297 14.506 -21.275 1.00 67.38 205 PRO A N 1
ATOM 1662 C CA . PRO A 1 205 ? 2.966 14.118 -21.729 1.00 67.38 205 PRO A CA 1
ATOM 1663 C C . PRO A 1 205 ? 2.935 12.829 -22.564 1.00 67.38 205 PRO A C 1
ATOM 1665 O O . PRO A 1 205 ? 1.940 12.110 -22.536 1.00 67.38 205 PRO A O 1
ATOM 1668 N N . LYS A 1 206 ? 4.019 12.499 -23.280 1.00 69.44 206 LYS A N 1
ATOM 1669 C CA . LYS A 1 206 ? 4.151 11.247 -24.044 1.00 69.44 206 LYS A CA 1
ATOM 1670 C C . LYS A 1 206 ? 4.379 10.012 -23.172 1.00 69.44 206 LYS A C 1
ATOM 1672 O O . LYS A 1 206 ? 4.057 8.909 -23.604 1.00 69.44 206 LYS A O 1
ATOM 1677 N N . GLU A 1 207 ? 4.923 10.176 -21.972 1.00 75.69 207 GLU A N 1
ATOM 1678 C CA . GLU A 1 207 ? 5.148 9.097 -21.006 1.00 75.69 207 GLU A CA 1
ATOM 1679 C C . GLU A 1 207 ? 3.944 8.863 -20.094 1.00 75.69 207 GLU A C 1
ATOM 1681 O O . GLU A 1 207 ? 3.800 7.762 -19.564 1.00 75.69 207 GLU A O 1
ATOM 1686 N N . ARG A 1 208 ? 3.024 9.832 -19.991 1.00 78.62 208 ARG A N 1
ATOM 1687 C CA . ARG A 1 208 ? 1.791 9.701 -19.193 1.00 78.62 208 ARG A CA 1
ATOM 1688 C C . ARG A 1 208 ? 0.933 8.508 -19.582 1.00 78.62 208 ARG A C 1
ATOM 1690 O O . ARG A 1 208 ? 0.338 7.860 -18.728 1.00 78.62 208 ARG A O 1
ATOM 1697 N N . ILE A 1 209 ? 0.927 8.145 -20.864 1.00 82.88 209 ILE A N 1
ATOM 1698 C CA . ILE A 1 209 ? 0.206 6.959 -21.339 1.00 82.88 209 ILE A CA 1
ATOM 1699 C C . ILE A 1 209 ? 0.733 5.661 -20.699 1.00 82.88 209 ILE A C 1
ATOM 1701 O O . ILE A 1 209 ? 0.011 4.667 -20.613 1.00 82.88 209 ILE A O 1
ATOM 1705 N N . LEU A 1 210 ? 1.972 5.658 -20.200 1.00 86.94 210 LEU A N 1
ATOM 1706 C CA . LEU A 1 210 ? 2.585 4.546 -19.476 1.00 86.94 210 LEU A CA 1
ATOM 1707 C C . LEU A 1 210 ? 2.295 4.596 -17.966 1.00 86.94 210 LEU A C 1
ATOM 1709 O O . LEU A 1 210 ? 2.700 3.683 -17.251 1.00 86.94 210 LEU A O 1
ATOM 1713 N N . ASP A 1 211 ? 1.634 5.635 -17.443 1.00 85.19 211 ASP A N 1
ATOM 1714 C CA . ASP A 1 211 ? 1.416 5.829 -15.998 1.00 85.19 211 ASP A CA 1
ATOM 1715 C C . ASP A 1 211 ? 0.528 4.742 -15.418 1.00 85.19 211 ASP A C 1
ATOM 1717 O O . ASP A 1 211 ? -0.518 4.415 -15.963 1.00 85.19 211 ASP A O 1
ATOM 1721 N N . LEU A 1 212 ? 0.955 4.150 -14.313 1.00 84.94 212 LEU A N 1
ATOM 1722 C CA . LEU A 1 212 ? 0.183 3.146 -13.609 1.00 84.94 212 LEU A CA 1
ATOM 1723 C C . LEU A 1 212 ? -0.141 3.685 -12.228 1.00 84.94 212 LEU A C 1
ATOM 1725 O O . LEU A 1 212 ? 0.755 4.086 -11.484 1.00 84.94 212 LEU A O 1
ATOM 1729 N N . VAL A 1 213 ? -1.425 3.667 -11.893 1.00 83.25 213 VAL A N 1
ATOM 1730 C CA . VAL A 1 213 ? -1.871 3.891 -10.525 1.00 83.25 213 VAL A CA 1
ATOM 1731 C C . VAL A 1 213 ? -2.086 2.544 -9.872 1.00 83.25 213 VAL A C 1
ATOM 1733 O O . VAL A 1 213 ? -2.794 1.678 -10.393 1.00 83.25 213 VAL A O 1
ATOM 1736 N N . ILE A 1 214 ? -1.472 2.375 -8.710 1.00 82.00 214 ILE A N 1
ATOM 1737 C CA . ILE A 1 214 ? -1.734 1.228 -7.857 1.00 82.00 214 ILE A CA 1
ATOM 1738 C C . ILE A 1 214 ? -2.755 1.648 -6.816 1.00 82.00 214 ILE A C 1
ATOM 1740 O O . ILE A 1 214 ? -2.542 2.584 -6.043 1.00 82.00 214 ILE A O 1
ATOM 1744 N N . GLU A 1 215 ? -3.870 0.930 -6.802 1.00 78.69 215 GLU A N 1
ATOM 1745 C CA . GLU A 1 215 ? -4.901 1.083 -5.791 1.00 78.69 215 GLU A CA 1
ATOM 1746 C C . GLU A 1 215 ? -4.757 -0.058 -4.796 1.00 78.69 215 GLU A C 1
ATOM 1748 O O . GLU A 1 215 ? -5.166 -1.199 -5.017 1.00 78.69 215 GLU A O 1
ATOM 1753 N N . CYS A 1 216 ? -4.114 0.271 -3.687 1.00 72.25 216 CYS A N 1
ATOM 1754 C CA . CYS A 1 216 ? -3.932 -0.604 -2.548 1.00 72.25 216 CYS A CA 1
ATOM 1755 C C . CYS A 1 216 ? -4.495 0.119 -1.336 1.00 72.25 216 CYS A C 1
ATOM 1757 O O . CYS A 1 216 ? -4.364 1.338 -1.227 1.00 72.25 216 CYS A O 1
ATOM 1759 N N . THR A 1 217 ? -5.109 -0.587 -0.394 1.00 67.94 217 THR A N 1
ATOM 1760 C CA . THR A 1 217 ? -5.388 0.011 0.912 1.00 67.94 217 THR A CA 1
ATOM 1761 C C . THR A 1 217 ? -5.220 -1.018 2.004 1.00 67.94 217 THR A C 1
ATOM 1763 O O . THR A 1 217 ? -5.801 -2.106 1.984 1.00 67.94 217 THR A O 1
ATOM 1766 N N . ARG A 1 218 ? -4.383 -0.646 2.967 1.00 69.62 218 ARG A N 1
ATOM 1767 C CA . ARG A 1 218 ? -4.239 -1.346 4.233 1.00 69.62 218 ARG A CA 1
ATOM 1768 C C . ARG A 1 218 ? -5.183 -0.661 5.205 1.00 69.62 218 ARG A C 1
ATOM 1770 O O . ARG A 1 218 ? -5.069 0.538 5.431 1.00 69.62 218 ARG A O 1
ATOM 1777 N N . TYR A 1 219 ? -6.111 -1.413 5.770 1.00 79.75 219 TYR A N 1
ATOM 1778 C CA . TYR A 1 219 ? -7.040 -0.908 6.774 1.00 79.75 219 TYR A CA 1
ATOM 1779 C C . TYR A 1 219 ? -6.991 -1.804 8.004 1.00 79.75 219 TYR A C 1
ATOM 1781 O O . TYR A 1 219 ? -6.477 -2.926 7.970 1.00 79.75 219 TYR A O 1
ATOM 1789 N N . ARG A 1 220 ? -7.504 -1.308 9.124 1.00 85.00 220 ARG A N 1
ATOM 1790 C CA . ARG A 1 220 ? -7.746 -2.153 10.292 1.00 85.00 220 ARG A CA 1
ATOM 1791 C C . ARG A 1 220 ? -9.238 -2.384 10.453 1.00 85.00 220 ARG A C 1
ATOM 1793 O O . ARG A 1 220 ? -10.028 -1.506 10.130 1.00 85.00 220 ARG A O 1
ATOM 1800 N N . GLN A 1 221 ? -9.634 -3.555 10.928 1.00 90.38 221 GLN A N 1
ATOM 1801 C CA . GLN A 1 221 ? -11.038 -3.899 11.117 1.00 90.38 221 GLN A CA 1
ATOM 1802 C C . GLN A 1 221 ? -11.269 -4.553 12.469 1.00 90.38 221 GLN A C 1
ATOM 1804 O O . GLN A 1 221 ? -10.504 -5.413 12.908 1.00 90.38 221 GLN A O 1
ATOM 1809 N N . THR A 1 222 ? -12.394 -4.214 13.079 1.00 93.44 222 THR A N 1
ATOM 1810 C CA . THR A 1 222 ? -12.961 -4.960 14.196 1.00 93.44 222 THR A CA 1
ATOM 1811 C C . THR A 1 222 ? -14.461 -5.140 14.008 1.00 93.44 222 THR A C 1
ATOM 1813 O O . THR A 1 222 ? -15.110 -4.366 13.301 1.00 93.44 222 THR A O 1
ATOM 1816 N N . ASP A 1 223 ? -14.999 -6.177 14.636 1.00 93.56 223 ASP A N 1
ATOM 1817 C CA . ASP A 1 223 ? -16.425 -6.470 14.631 1.00 93.56 223 ASP A CA 1
ATOM 1818 C C . ASP A 1 223 ? -16.936 -6.313 16.065 1.00 93.56 223 ASP A C 1
ATOM 1820 O O . ASP A 1 223 ? -16.362 -6.869 17.001 1.00 93.56 223 ASP A O 1
ATOM 1824 N N . LEU A 1 224 ? -18.035 -5.589 16.236 1.00 93.56 224 LEU A N 1
ATOM 1825 C CA . LEU A 1 224 ? -18.668 -5.353 17.528 1.00 93.56 224 LEU A CA 1
ATOM 1826 C C . LEU A 1 224 ? -20.142 -5.744 17.444 1.00 93.56 224 LEU A C 1
ATOM 1828 O O . LEU A 1 224 ? -20.837 -5.373 16.501 1.00 93.56 224 LEU A O 1
ATOM 1832 N N . LYS A 1 225 ? -20.635 -6.483 18.440 1.00 91.81 225 LYS A N 1
ATOM 1833 C CA . LYS A 1 225 ? -22.059 -6.801 18.574 1.00 91.81 225 LYS A CA 1
ATOM 1834 C C . LYS A 1 225 ? -22.638 -6.064 19.778 1.00 91.81 225 LYS A C 1
ATOM 1836 O O . LYS A 1 225 ? -22.217 -6.322 20.902 1.00 91.81 225 LYS A O 1
ATOM 1841 N N . LEU A 1 226 ? -23.609 -5.184 19.548 1.00 88.75 226 LEU A N 1
ATOM 1842 C CA . LEU A 1 226 ? -24.328 -4.443 20.590 1.00 88.75 226 LEU A CA 1
ATOM 1843 C C . LEU A 1 226 ? -25.831 -4.545 20.333 1.00 88.75 226 LEU A C 1
ATOM 1845 O O . LEU A 1 226 ? -26.271 -4.409 19.198 1.00 88.75 226 LEU A O 1
ATOM 1849 N N . ASN A 1 227 ? -26.616 -4.819 21.379 1.00 86.75 227 ASN A N 1
ATOM 1850 C CA . ASN A 1 227 ? -28.083 -4.920 21.313 1.00 86.75 227 ASN A CA 1
ATOM 1851 C C . ASN A 1 227 ? -28.611 -5.828 20.183 1.00 86.75 227 ASN A C 1
ATOM 1853 O O . ASN A 1 227 ? -29.652 -5.574 19.590 1.00 86.75 227 ASN A O 1
ATOM 1857 N N . GLY A 1 228 ? -27.877 -6.899 19.869 1.00 87.56 228 GLY A N 1
ATOM 1858 C CA . GLY A 1 228 ? -28.234 -7.837 18.801 1.00 87.56 228 GLY A CA 1
ATOM 1859 C C . GLY A 1 228 ? -27.795 -7.416 17.394 1.00 87.56 228 GLY A C 1
ATOM 1860 O O . GLY A 1 228 ? -27.732 -8.280 16.522 1.00 87.56 228 GLY A O 1
ATOM 1861 N N . GLU A 1 229 ? -27.401 -6.160 17.181 1.00 93.12 229 GLU A N 1
ATOM 1862 C CA . GLU A 1 229 ? -26.884 -5.657 15.907 1.00 93.12 229 GLU A CA 1
ATOM 1863 C C . GLU A 1 229 ? -25.365 -5.869 15.802 1.00 93.12 229 GLU A C 1
ATOM 1865 O O . GLU A 1 229 ? -24.620 -5.690 16.770 1.00 93.12 229 GLU A O 1
ATOM 1870 N N . LYS A 1 230 ? -24.895 -6.280 14.616 1.00 95.00 230 LYS A N 1
ATOM 1871 C CA . LYS A 1 230 ? -23.466 -6.359 14.286 1.00 95.00 230 LYS A CA 1
ATOM 1872 C C . LYS A 1 230 ? -23.033 -5.068 13.593 1.00 95.00 230 LYS A C 1
ATOM 1874 O O . LYS A 1 230 ? -23.636 -4.678 12.592 1.00 95.00 230 LYS A O 1
ATOM 1879 N N . TYR A 1 231 ? -21.945 -4.491 14.083 1.00 94.94 231 TYR A N 1
ATOM 1880 C CA . TYR A 1 231 ? -21.225 -3.379 13.482 1.00 94.94 231 TYR A CA 1
ATOM 1881 C C . TYR A 1 231 ? -19.849 -3.861 13.036 1.00 94.94 231 TYR A C 1
ATOM 1883 O O . TYR A 1 231 ? -19.146 -4.538 13.788 1.00 94.94 231 TYR A O 1
ATOM 1891 N N . THR A 1 232 ? -19.463 -3.494 11.823 1.00 94.44 232 THR A N 1
ATOM 1892 C CA . THR A 1 232 ? -18.102 -3.657 11.321 1.00 94.44 232 THR A CA 1
ATOM 1893 C C . THR A 1 232 ? -17.465 -2.281 11.285 1.00 94.44 232 THR A C 1
ATOM 1895 O O . THR A 1 232 ? -17.986 -1.369 10.645 1.00 94.44 232 THR A O 1
ATOM 1898 N N . ILE A 1 233 ? -16.370 -2.109 12.016 1.00 92.81 233 ILE A N 1
ATOM 1899 C CA . ILE A 1 233 ? -15.664 -0.835 12.110 1.00 92.81 233 ILE A CA 1
ATOM 1900 C C . ILE A 1 233 ? -14.357 -0.983 11.348 1.00 92.81 233 ILE A C 1
ATOM 1902 O O . ILE A 1 233 ? -13.507 -1.795 11.714 1.00 92.81 233 ILE A O 1
ATOM 1906 N N . TYR A 1 234 ? -14.213 -0.181 10.304 1.00 90.19 234 TYR A N 1
ATOM 1907 C CA . TYR A 1 234 ? -13.009 -0.051 9.504 1.00 90.19 234 TYR A CA 1
ATOM 1908 C C . TYR A 1 234 ? -12.258 1.200 9.931 1.00 90.19 234 TYR A C 1
ATOM 1910 O O . TYR A 1 234 ? -12.849 2.264 10.099 1.00 90.19 234 TYR A O 1
ATOM 1918 N N . LEU A 1 235 ? -10.950 1.075 10.061 1.00 87.00 235 LEU A N 1
ATOM 1919 C CA . LEU A 1 235 ? -10.021 2.161 10.291 1.00 87.00 235 LEU A CA 1
ATOM 1920 C C . LEU A 1 235 ? -9.184 2.320 9.025 1.00 87.00 235 LEU A C 1
ATOM 1922 O O . LEU A 1 235 ? -8.409 1.427 8.676 1.00 87.00 235 LEU A O 1
ATOM 1926 N N . CYS A 1 236 ? -9.356 3.442 8.339 1.00 80.38 236 CYS A N 1
ATOM 1927 C CA . CYS A 1 236 ? -8.681 3.757 7.089 1.00 80.38 236 CYS A CA 1
ATOM 1928 C C . CYS A 1 236 ? -7.743 4.943 7.309 1.00 80.38 236 CYS A C 1
ATOM 1930 O O . CYS A 1 236 ? -8.130 5.934 7.929 1.00 80.38 236 CYS A O 1
ATOM 1932 N N . ASN A 1 237 ? -6.525 4.857 6.783 1.00 74.12 237 ASN A N 1
ATOM 1933 C CA . ASN A 1 237 ? -5.619 5.993 6.716 1.00 74.12 237 ASN A CA 1
ATOM 1934 C C . ASN A 1 237 ? -5.651 6.534 5.286 1.00 74.12 237 ASN A C 1
ATOM 1936 O O . ASN A 1 237 ? -5.588 5.753 4.340 1.00 74.12 237 ASN A O 1
ATOM 1940 N N . ASN A 1 238 ? -5.740 7.853 5.123 1.00 64.25 238 ASN A N 1
ATOM 1941 C CA . ASN A 1 238 ? -5.631 8.469 3.798 1.00 64.25 238 ASN A CA 1
ATOM 1942 C C . ASN A 1 238 ? -4.214 8.303 3.207 1.00 64.25 238 ASN A C 1
ATOM 1944 O O . ASN A 1 238 ? -4.043 8.383 1.992 1.00 64.25 238 ASN A O 1
ATOM 1948 N N . HIS A 1 239 ? -3.231 8.013 4.066 1.00 66.06 239 HIS A N 1
ATOM 1949 C CA . HIS A 1 239 ? -1.841 7.728 3.727 1.00 66.06 239 HIS A CA 1
ATOM 1950 C C . HIS A 1 239 ? -1.495 6.288 4.134 1.00 66.06 239 HIS A C 1
ATOM 1952 O O . HIS A 1 239 ? -1.229 6.008 5.304 1.00 66.06 239 HIS A O 1
ATOM 1958 N N . ASN A 1 240 ? -1.532 5.351 3.187 1.00 62.22 240 ASN A N 1
ATOM 1959 C CA . ASN A 1 240 ? -1.323 3.916 3.441 1.00 62.22 240 ASN A CA 1
ATOM 1960 C C . ASN A 1 240 ? 0.039 3.577 4.062 1.00 62.22 240 ASN A C 1
ATOM 1962 O O . ASN A 1 240 ? 0.195 2.553 4.729 1.00 62.22 240 ASN A O 1
ATOM 1966 N N . GLU A 1 241 ? 1.030 4.413 3.787 1.00 60.28 241 GLU A N 1
ATOM 1967 C CA . GLU A 1 241 ? 2.412 4.303 4.228 1.00 60.28 241 GLU A CA 1
ATOM 1968 C C . GLU A 1 241 ? 2.622 4.771 5.675 1.00 60.28 241 GLU A C 1
ATOM 1970 O O . GLU A 1 241 ? 3.686 4.524 6.254 1.00 60.28 241 GLU A O 1
ATOM 1975 N N . LEU A 1 242 ? 1.627 5.445 6.265 1.00 67.56 242 LEU A N 1
ATOM 1976 C CA . LEU A 1 242 ? 1.710 6.010 7.605 1.00 67.56 242 LEU A CA 1
ATOM 1977 C C . LEU A 1 242 ? 1.051 5.101 8.656 1.00 67.56 242 LEU A C 1
ATOM 1979 O O . LEU A 1 242 ? 0.050 4.436 8.377 1.00 67.56 242 LEU A O 1
ATOM 1983 N N . PRO A 1 243 ? 1.585 5.076 9.892 1.00 68.69 243 PRO A N 1
ATOM 1984 C CA . PRO A 1 243 ? 0.939 4.377 10.998 1.00 68.69 243 PRO A CA 1
ATOM 1985 C C . PRO A 1 243 ? -0.460 4.890 11.288 1.00 68.69 243 PRO A C 1
ATOM 1987 O O . PRO A 1 243 ? -0.787 6.038 11.008 1.00 68.69 243 PRO A O 1
ATOM 1990 N N . PHE A 1 244 ? -1.251 4.050 11.947 1.00 73.19 244 PHE A N 1
ATOM 1991 C CA . PHE A 1 244 ? -2.550 4.461 12.457 1.00 73.19 244 PHE A CA 1
ATOM 1992 C C . PHE A 1 244 ? -2.360 5.137 13.808 1.00 73.19 244 PHE A C 1
ATOM 1994 O O . PHE A 1 244 ? -2.294 4.468 14.836 1.00 73.19 244 PHE A O 1
ATOM 2001 N N . THR A 1 245 ? -2.270 6.463 13.813 1.00 70.94 245 THR A N 1
ATOM 2002 C CA . THR A 1 245 ? -2.182 7.252 15.048 1.00 70.94 245 THR A CA 1
ATOM 2003 C C . THR A 1 245 ? -3.354 8.215 15.168 1.00 70.94 245 THR A C 1
ATOM 2005 O O . THR A 1 245 ? -4.032 8.526 14.188 1.00 70.94 245 THR A O 1
ATOM 2008 N N . ASP A 1 246 ? -3.562 8.725 16.377 1.00 70.00 246 ASP A N 1
ATOM 2009 C CA . ASP A 1 246 ? -4.488 9.819 16.671 1.00 70.00 246 ASP A CA 1
ATOM 2010 C C . ASP A 1 246 ? -4.160 11.136 15.957 1.00 70.00 246 ASP A C 1
ATOM 2012 O O . ASP A 1 246 ? -5.034 11.991 15.818 1.00 70.00 246 ASP A O 1
ATOM 2016 N N . ARG A 1 247 ? -2.921 11.284 15.483 1.00 67.06 247 ARG A N 1
ATOM 2017 C CA . ARG A 1 247 ? -2.434 12.465 14.762 1.00 67.06 247 ARG A CA 1
ATOM 2018 C C . ARG A 1 247 ? -2.524 12.325 13.244 1.00 67.06 247 ARG A C 1
ATOM 2020 O O . ARG A 1 247 ? -2.674 13.322 12.546 1.00 67.06 247 ARG A O 1
ATOM 2027 N N . THR A 1 248 ? -2.453 11.104 12.718 1.00 67.56 248 THR A N 1
ATOM 2028 C CA . THR A 1 248 ? -2.690 10.860 11.286 1.00 67.56 248 THR A CA 1
ATOM 2029 C C . THR A 1 248 ? -4.156 11.096 10.923 1.00 67.56 248 THR A C 1
ATOM 2031 O O . THR A 1 248 ? -5.034 10.936 11.769 1.00 67.56 248 THR A O 1
ATOM 2034 N N . ASN A 1 249 ? -4.443 11.453 9.664 1.00 68.31 249 ASN A N 1
ATOM 2035 C CA . ASN A 1 249 ? -5.799 11.668 9.134 1.00 68.31 249 ASN A CA 1
ATOM 2036 C C . ASN A 1 249 ? -6.569 10.336 8.989 1.00 68.31 249 ASN A C 1
ATOM 2038 O O . ASN A 1 249 ? -6.961 9.921 7.897 1.00 68.31 249 ASN A O 1
ATOM 2042 N N . THR A 1 250 ? -6.710 9.640 10.114 1.00 76.62 250 THR A N 1
ATOM 2043 C CA . THR A 1 250 ? -7.335 8.337 10.260 1.00 76.62 250 THR A CA 1
ATOM 2044 C C . THR A 1 250 ? -8.844 8.522 10.345 1.00 76.62 250 THR A C 1
ATOM 2046 O O . THR A 1 250 ? -9.368 9.173 11.252 1.00 76.62 250 THR A O 1
ATOM 2049 N N . ASN A 1 251 ? -9.545 7.916 9.393 1.00 83.75 251 ASN A N 1
ATOM 2050 C CA . ASN A 1 251 ? -10.996 7.918 9.313 1.00 83.75 251 ASN A CA 1
ATOM 2051 C C . ASN A 1 251 ? -11.536 6.556 9.744 1.00 83.75 251 ASN A C 1
ATOM 2053 O O . ASN A 1 251 ? -10.977 5.508 9.416 1.00 83.75 251 ASN A O 1
ATOM 2057 N N . LEU A 1 252 ? -12.652 6.572 10.459 1.00 88.44 252 LEU A N 1
ATOM 2058 C CA . LEU A 1 252 ? -13.424 5.386 10.778 1.00 88.44 252 LEU A CA 1
ATOM 2059 C C . LEU A 1 252 ? -14.590 5.296 9.804 1.00 88.44 252 LEU A C 1
ATOM 2061 O O . LEU A 1 252 ? -15.339 6.257 9.649 1.00 88.44 252 LEU A O 1
ATOM 2065 N N . LEU A 1 253 ? -14.787 4.134 9.194 1.00 90.00 253 LEU A N 1
ATOM 2066 C CA . LEU A 1 253 ? -16.063 3.780 8.593 1.00 90.00 253 LEU A CA 1
ATOM 2067 C C . LEU A 1 253 ? -16.751 2.758 9.484 1.00 90.00 253 LEU A C 1
ATOM 2069 O O . LEU A 1 253 ? -16.188 1.711 9.782 1.00 90.00 253 LEU A O 1
ATOM 2073 N N . VAL A 1 254 ? -17.995 3.032 9.848 1.00 91.75 254 VAL A N 1
ATOM 2074 C CA . VAL A 1 254 ? -18.845 2.068 10.541 1.00 91.75 254 VAL A CA 1
ATOM 2075 C C . VAL A 1 254 ? -19.906 1.567 9.580 1.00 91.75 254 VAL A C 1
ATOM 2077 O O . VAL A 1 254 ? -20.619 2.360 8.963 1.00 91.75 254 VAL A O 1
ATOM 2080 N N . GLU A 1 255 ? -19.990 0.248 9.458 1.00 93.69 255 GLU A N 1
ATOM 2081 C CA . GLU A 1 255 ? -20.970 -0.460 8.648 1.00 93.69 255 GLU A CA 1
ATOM 2082 C C . GLU A 1 255 ? -21.876 -1.314 9.532 1.00 93.69 255 GLU A C 1
ATOM 2084 O O . GLU A 1 255 ? -21.401 -2.101 10.352 1.00 93.69 255 GLU A O 1
ATOM 2089 N N . THR A 1 256 ? -23.189 -1.174 9.369 1.00 93.50 256 THR A N 1
ATOM 2090 C CA . THR A 1 256 ? -24.157 -2.027 10.065 1.00 93.50 256 THR A CA 1
ATOM 2091 C C . THR A 1 256 ? -24.402 -3.333 9.319 1.00 93.50 256 THR A C 1
ATOM 2093 O O . THR A 1 256 ? -24.135 -3.449 8.125 1.00 93.50 256 THR A O 1
ATOM 2096 N N . SER A 1 257 ? -25.006 -4.314 9.993 1.00 89.81 257 SER A N 1
ATOM 2097 C CA . SER A 1 257 ? -25.462 -5.563 9.360 1.00 89.81 257 SER A CA 1
ATOM 2098 C C . SER A 1 257 ? -26.416 -5.367 8.167 1.00 89.81 257 SER A C 1
ATOM 2100 O O . SER A 1 257 ? -26.493 -6.233 7.301 1.00 89.81 257 SER A O 1
ATOM 2102 N N . ALA A 1 258 ? -27.100 -4.220 8.088 1.00 90.88 258 ALA A N 1
ATOM 2103 C CA . ALA A 1 258 ? -27.950 -3.834 6.961 1.00 90.88 258 ALA A CA 1
ATOM 2104 C C . ALA A 1 258 ? -27.185 -3.120 5.823 1.00 90.88 258 ALA A C 1
ATOM 2106 O O . ALA A 1 258 ? -27.810 -2.613 4.894 1.00 90.88 258 ALA A O 1
ATOM 2107 N N . GLY A 1 259 ? -25.853 -3.018 5.908 1.00 89.00 259 GLY A N 1
ATOM 2108 C CA . GLY A 1 259 ? -24.994 -2.369 4.913 1.00 89.00 259 GLY A CA 1
ATOM 2109 C C . GLY A 1 259 ? -24.992 -0.836 4.965 1.00 89.00 259 GLY A C 1
ATOM 2110 O O . GLY A 1 259 ? -24.473 -0.190 4.053 1.00 89.00 259 GLY A O 1
ATOM 2111 N N . LYS A 1 260 ? -25.573 -0.215 6.005 1.00 91.00 260 LYS A N 1
ATOM 2112 C CA . LYS A 1 260 ? -25.522 1.248 6.169 1.00 91.00 260 LYS A CA 1
ATOM 2113 C C . LYS A 1 260 ? -24.121 1.660 6.597 1.00 91.00 260 LYS A C 1
ATOM 2115 O O . LYS A 1 260 ? -23.606 1.118 7.568 1.00 91.00 260 LYS A O 1
ATOM 2120 N N . LYS A 1 261 ? -23.549 2.645 5.907 1.00 91.50 261 LYS A N 1
ATOM 2121 C CA . LYS A 1 261 ? -22.174 3.124 6.090 1.00 91.50 261 LYS A CA 1
ATOM 2122 C C . LYS A 1 261 ? -22.168 4.568 6.587 1.00 91.50 261 LYS A C 1
ATOM 2124 O O . LYS A 1 261 ? -22.855 5.409 6.009 1.00 91.50 261 LYS A O 1
ATOM 2129 N N . LYS A 1 262 ? -21.390 4.870 7.630 1.00 91.75 262 LYS A N 1
ATOM 2130 C CA . LYS A 1 262 ? -21.180 6.238 8.135 1.00 91.75 262 LYS A CA 1
ATOM 2131 C C . LYS A 1 262 ? -19.713 6.458 8.499 1.00 91.75 262 LYS A C 1
ATOM 2133 O O . LYS A 1 262 ? -19.087 5.586 9.098 1.00 91.75 262 LYS A O 1
ATOM 2138 N N . PHE A 1 263 ? -19.179 7.615 8.110 1.00 90.12 263 PHE A N 1
ATOM 2139 C CA . PHE A 1 263 ? -17.800 8.009 8.393 1.00 90.12 263 PHE A CA 1
ATOM 2140 C C . PHE A 1 263 ? -17.711 8.851 9.664 1.00 90.12 263 PHE A C 1
ATOM 2142 O O . PHE A 1 263 ? -18.589 9.672 9.930 1.00 90.12 263 PHE A O 1
ATOM 2149 N N . TYR A 1 264 ? -16.629 8.654 10.407 1.00 90.75 264 TYR A N 1
ATOM 2150 C CA . TYR A 1 264 ? -16.288 9.371 11.629 1.00 90.75 264 TYR A CA 1
ATOM 2151 C C . TYR A 1 264 ? -14.789 9.670 11.643 1.00 90.75 264 TYR A C 1
ATOM 2153 O O . TYR A 1 264 ? -13.994 8.936 11.055 1.00 90.75 264 TYR A O 1
ATOM 2161 N N . LYS A 1 265 ? -14.390 10.717 12.354 1.00 88.56 265 LYS A N 1
ATOM 2162 C CA . LYS A 1 265 ? -12.997 10.985 12.713 1.00 88.56 265 LYS A CA 1
ATOM 2163 C C . LYS A 1 265 ? -12.697 10.439 14.105 1.00 88.56 265 LYS A C 1
ATOM 2165 O O . LYS A 1 265 ? -13.599 10.197 14.909 1.00 88.56 265 LYS A O 1
ATOM 2170 N N . LEU A 1 266 ? -11.416 10.259 14.420 1.00 86.31 266 LEU A N 1
ATOM 2171 C CA . LEU A 1 266 ? -11.012 10.041 15.810 1.00 86.31 266 LEU A CA 1
ATOM 2172 C C . LEU A 1 266 ? -11.509 11.208 16.680 1.00 86.31 266 LEU A C 1
ATOM 2174 O O . LEU A 1 266 ? -11.555 12.350 16.230 1.00 86.31 266 LEU A O 1
ATOM 2178 N N . PHE A 1 267 ? -11.911 10.904 17.916 1.00 89.81 267 PHE A N 1
ATOM 2179 C CA . PHE A 1 267 ? -12.518 11.851 18.863 1.00 89.81 267 PHE A CA 1
ATOM 2180 C C . PHE A 1 267 ? -13.938 12.337 18.548 1.00 89.81 267 PHE A C 1
ATOM 2182 O O . PHE A 1 267 ? -14.521 13.029 19.395 1.00 89.81 267 PHE A O 1
ATOM 2189 N N . ASP A 1 268 ? -14.535 11.911 17.429 1.00 92.38 268 ASP A N 1
ATOM 2190 C CA . ASP A 1 268 ? -15.959 12.120 17.170 1.00 92.38 268 ASP A CA 1
ATOM 2191 C C . ASP A 1 268 ? -16.839 11.336 18.152 1.00 92.38 268 ASP A C 1
ATOM 2193 O O . ASP A 1 268 ? -16.418 10.394 18.838 1.00 92.38 268 ASP A O 1
ATOM 2197 N N . ASN A 1 269 ? -18.110 11.733 18.187 1.00 93.69 269 ASN A N 1
ATOM 2198 C CA . ASN A 1 269 ? -19.152 10.952 18.827 1.00 93.69 269 ASN A CA 1
ATOM 2199 C C . ASN A 1 269 ? -19.694 9.913 17.839 1.00 93.69 269 ASN A C 1
ATOM 2201 O O . ASN A 1 269 ? -20.225 10.255 16.782 1.00 93.69 269 ASN A O 1
ATOM 2205 N N . LEU A 1 270 ? -19.587 8.652 18.225 1.00 93.44 270 LEU A N 1
ATOM 2206 C CA . LEU A 1 270 ? -20.072 7.485 17.519 1.00 93.44 270 LEU A CA 1
ATOM 2207 C C . LEU A 1 270 ? -21.418 7.040 18.106 1.00 93.44 270 LEU A C 1
ATOM 2209 O O . LEU A 1 270 ? -21.568 6.903 19.317 1.00 93.44 270 LEU A O 1
ATOM 2213 N N . GLU A 1 271 ? -22.394 6.799 17.240 1.00 92.06 271 GLU A N 1
ATOM 2214 C CA . GLU A 1 271 ? -23.724 6.301 17.604 1.00 92.06 271 GLU A CA 1
ATOM 2215 C C . GLU A 1 271 ? -23.812 4.832 17.189 1.00 92.06 271 GLU A C 1
ATOM 2217 O O . GLU A 1 271 ? -23.633 4.522 16.010 1.00 92.06 271 GLU A O 1
ATOM 2222 N N . LEU A 1 272 ? -24.058 3.939 18.150 1.00 90.81 272 LEU A N 1
ATOM 2223 C CA . LEU A 1 272 ? -24.229 2.500 17.932 1.00 90.81 272 LEU A CA 1
ATOM 2224 C C . LEU A 1 272 ? -25.539 2.072 18.599 1.00 90.81 272 LEU A C 1
ATOM 2226 O O . LEU A 1 272 ? -25.610 1.937 19.824 1.00 90.81 272 LEU A O 1
ATOM 2230 N N . GLY A 1 273 ? -26.588 1.908 17.792 1.00 88.00 273 GLY A N 1
ATOM 2231 C CA . GLY A 1 273 ? -27.950 1.692 18.278 1.00 88.00 273 GLY A CA 1
ATOM 2232 C C . GLY A 1 273 ? -28.414 2.882 19.120 1.00 88.00 273 GLY A C 1
ATOM 2233 O O . GLY A 1 273 ? -28.227 4.030 18.726 1.00 88.00 273 GLY A O 1
ATOM 2234 N N . ASP A 1 274 ? -28.953 2.605 20.307 1.00 88.38 274 ASP A N 1
ATOM 2235 C CA . ASP A 1 274 ? -29.418 3.632 21.255 1.00 88.38 274 ASP A CA 1
ATOM 2236 C C . ASP A 1 274 ? -28.304 4.176 22.168 1.00 88.38 274 ASP A C 1
ATOM 2238 O O . ASP A 1 274 ? -28.562 4.939 23.096 1.00 88.38 274 ASP A O 1
ATOM 2242 N N . SER A 1 275 ? -27.055 3.745 21.965 1.00 90.25 275 SER A N 1
ATOM 2243 C CA . SER A 1 275 ? -25.913 4.157 22.783 1.00 90.25 275 SER A CA 1
ATOM 2244 C C . SER A 1 275 ? -24.994 5.110 22.029 1.00 90.25 275 SER A C 1
ATOM 2246 O O . SER A 1 275 ? -24.743 4.962 20.831 1.00 90.25 275 SER A O 1
ATOM 2248 N N . LYS A 1 276 ? -24.437 6.074 22.765 1.00 92.88 276 LYS A N 1
ATOM 2249 C CA . LYS A 1 276 ? -23.463 7.037 22.257 1.00 92.88 276 LYS A CA 1
ATOM 2250 C C . LYS A 1 276 ? -22.098 6.782 22.881 1.00 92.88 276 LYS A C 1
ATOM 2252 O O . LYS A 1 276 ? -21.974 6.536 24.078 1.00 92.88 276 LYS A O 1
ATOM 2257 N N . TYR A 1 277 ? -21.062 6.860 22.063 1.00 94.06 277 TYR A N 1
ATOM 2258 C CA . TYR A 1 277 ? -19.677 6.642 22.454 1.00 94.06 277 TYR A CA 1
ATOM 2259 C C . TYR A 1 277 ? -18.822 7.806 21.967 1.00 94.06 277 TYR A C 1
ATOM 2261 O O . TYR A 1 277 ? -19.032 8.324 20.877 1.00 94.06 277 TYR A O 1
ATOM 2269 N N . LYS A 1 278 ? -17.824 8.210 22.746 1.00 93.75 278 LYS A N 1
ATOM 2270 C CA . LYS A 1 278 ? -16.693 8.996 22.263 1.00 93.75 278 LYS A CA 1
ATOM 2271 C C . LYS A 1 278 ? -15.670 8.030 21.691 1.00 93.75 278 LYS A C 1
ATOM 2273 O O . LYS A 1 278 ? -15.308 7.065 22.365 1.00 93.75 278 LYS A O 1
ATOM 2278 N N . ILE A 1 279 ? -15.143 8.314 20.510 1.00 93.00 279 ILE A N 1
ATOM 2279 C CA . ILE A 1 279 ? -13.957 7.614 20.020 1.00 93.00 279 ILE A CA 1
ATOM 2280 C C . ILE A 1 279 ? -12.751 8.141 20.809 1.00 93.00 279 ILE A C 1
ATOM 2282 O O . ILE A 1 279 ? -12.324 9.272 20.622 1.00 93.00 279 ILE A O 1
ATOM 2286 N N . GLY A 1 280 ? -12.230 7.353 21.745 1.00 86.94 280 GLY A N 1
ATOM 2287 C CA . GLY A 1 280 ? -11.149 7.752 22.650 1.00 86.94 280 GLY A CA 1
ATOM 2288 C C . GLY A 1 280 ? -9.764 7.808 22.002 1.00 86.94 280 GLY A C 1
ATOM 2289 O O . GLY A 1 280 ? -8.841 8.320 22.626 1.00 86.94 280 GLY A O 1
ATOM 2290 N N . GLY A 1 281 ? -9.620 7.296 20.777 1.00 89.25 281 GLY A N 1
ATOM 2291 C CA . GLY A 1 281 ? -8.348 7.198 20.063 1.00 89.25 281 GLY A CA 1
ATOM 2292 C C . GLY A 1 281 ? -7.935 5.747 19.822 1.00 89.25 281 GLY A C 1
ATOM 2293 O O . GLY A 1 281 ? -8.765 4.834 19.858 1.00 89.25 281 GLY A O 1
ATOM 2294 N N . LEU A 1 282 ? -6.643 5.544 19.579 1.00 87.06 282 LEU A N 1
ATOM 2295 C CA . LEU A 1 282 ? -6.038 4.232 19.367 1.00 87.06 282 LEU A CA 1
ATOM 2296 C C . LEU A 1 282 ? -5.045 3.940 20.487 1.00 87.06 282 LEU A C 1
ATOM 2298 O O . LEU A 1 282 ? -4.264 4.810 20.865 1.00 87.06 282 LEU A O 1
ATOM 2302 N N . LYS A 1 283 ? -5.048 2.706 20.984 1.00 84.81 283 LYS A N 1
ATOM 2303 C CA . LYS A 1 283 ? -4.017 2.196 21.884 1.00 84.81 283 LYS A CA 1
ATOM 2304 C C . LYS A 1 283 ? -3.083 1.291 21.093 1.00 84.81 283 LYS A C 1
ATOM 2306 O O . LYS A 1 283 ? -3.525 0.298 20.515 1.00 84.81 283 LYS A O 1
ATOM 2311 N N . ASP A 1 284 ? -1.814 1.690 21.029 1.00 77.31 284 ASP A N 1
ATOM 2312 C CA . ASP A 1 284 ? -0.724 0.959 20.368 1.00 77.31 284 ASP A CA 1
ATOM 2313 C C . ASP A 1 284 ? -1.035 0.546 18.913 1.00 77.31 284 ASP A C 1
ATOM 2315 O O . ASP A 1 284 ? -0.585 -0.490 18.436 1.00 77.31 284 ASP A O 1
ATOM 2319 N N . GLU A 1 285 ? -1.873 1.321 18.210 1.00 78.56 285 GLU A N 1
ATOM 2320 C CA . GLU A 1 285 ? -2.458 1.011 16.889 1.00 78.56 285 GLU A CA 1
ATOM 2321 C C . GLU A 1 285 ? -3.284 -0.295 16.800 1.00 78.56 285 GLU A C 1
ATOM 2323 O O . GLU A 1 285 ? -3.872 -0.597 15.757 1.00 78.56 285 GLU A O 1
ATOM 2328 N N . ALA A 1 286 ? -3.315 -1.095 17.862 1.00 83.94 286 ALA A N 1
ATOM 2329 C CA . ALA A 1 286 ? -3.881 -2.436 17.888 1.00 83.94 286 ALA A CA 1
ATOM 2330 C C . ALA A 1 286 ? -5.290 -2.465 18.480 1.00 83.94 286 ALA A C 1
ATOM 2332 O O . ALA A 1 286 ? -6.027 -3.416 18.234 1.00 83.94 286 ALA A O 1
ATOM 2333 N N . GLU A 1 287 ? -5.685 -1.440 19.233 1.00 89.19 287 GLU A N 1
ATOM 2334 C CA . GLU A 1 287 ? -7.002 -1.378 19.858 1.00 89.19 287 GLU A CA 1
ATOM 2335 C C . GLU A 1 287 ? -7.656 -0.015 19.612 1.00 89.19 287 GLU A C 1
ATOM 2337 O O . GLU A 1 287 ? -7.033 1.034 19.790 1.00 89.19 287 GLU A O 1
ATOM 2342 N N . LEU A 1 288 ? -8.931 -0.023 19.223 1.00 91.38 288 LEU A N 1
ATOM 2343 C CA . LEU A 1 288 ? -9.768 1.172 19.187 1.00 91.38 288 LEU A CA 1
ATOM 2344 C C . LEU A 1 288 ? -10.405 1.378 20.562 1.00 91.38 288 LEU A C 1
ATOM 2346 O O . LEU A 1 288 ? -11.053 0.473 21.090 1.00 91.38 288 LEU A O 1
ATOM 2350 N N . ILE A 1 289 ? -10.249 2.575 21.123 1.00 91.88 289 ILE A N 1
ATOM 2351 C CA . ILE A 1 289 ? -10.844 2.940 22.409 1.00 91.88 289 ILE A CA 1
ATOM 2352 C C . ILE A 1 289 ? -12.203 3.586 22.143 1.00 91.88 289 ILE A C 1
ATOM 2354 O O . ILE A 1 289 ? -12.279 4.621 21.483 1.00 91.88 289 ILE A O 1
ATOM 2358 N N . LEU A 1 290 ? -13.275 3.029 22.701 1.00 93.06 290 LEU A N 1
ATOM 2359 C CA . LEU A 1 290 ? -14.591 3.666 22.748 1.00 93.06 290 LEU A CA 1
ATOM 2360 C C . LEU A 1 290 ? -14.968 3.954 24.198 1.00 93.06 290 LEU A C 1
ATOM 2362 O O . LEU A 1 290 ? -14.883 3.075 25.045 1.00 93.06 290 LEU A O 1
ATOM 2366 N N . ILE A 1 291 ? -15.411 5.173 24.489 1.00 91.75 291 ILE A N 1
ATOM 2367 C CA . ILE A 1 291 ? -15.803 5.600 25.835 1.00 91.75 291 ILE A CA 1
ATOM 2368 C C . ILE A 1 291 ? -17.289 5.921 25.801 1.00 91.75 291 ILE A C 1
ATOM 2370 O O . ILE A 1 291 ? -17.687 6.869 25.129 1.00 91.75 291 ILE A O 1
ATOM 2374 N N . LYS A 1 292 ? -18.123 5.158 26.505 1.00 91.00 292 LYS A N 1
ATOM 2375 C CA . LYS A 1 292 ? -19.566 5.425 26.536 1.00 91.00 292 LYS A CA 1
ATOM 2376 C C . LYS A 1 292 ? -19.855 6.825 27.095 1.00 91.00 292 LYS A C 1
ATOM 2378 O O . LYS A 1 292 ? -19.266 7.234 28.099 1.00 91.00 292 LYS A O 1
ATOM 2383 N N . ILE A 1 293 ? -20.743 7.557 26.429 1.00 90.50 293 ILE A N 1
ATOM 2384 C CA . ILE A 1 293 ? -21.245 8.866 26.855 1.00 90.50 293 ILE A CA 1
ATOM 2385 C C . ILE A 1 293 ? -22.721 8.676 27.214 1.00 90.50 293 ILE A C 1
ATOM 2387 O O . ILE A 1 293 ? -23.477 8.152 26.396 1.00 90.50 293 ILE A O 1
ATOM 2391 N N . ASN A 1 294 ? -23.097 9.069 28.433 1.00 76.69 294 ASN A N 1
ATOM 2392 C CA . ASN A 1 294 ? -24.491 9.080 28.889 1.00 76.69 294 ASN A CA 1
ATOM 2393 C C . ASN A 1 294 ? -25.315 10.150 28.170 1.00 76.69 294 ASN A C 1
ATOM 2395 O O . ASN A 1 294 ? -24.749 11.234 27.891 1.00 76.69 294 ASN A O 1
#

Foldseek 3Di:
DVVVVVVVVVVVVVVVVVVVPPFPKDWFFWDKDKDDDPDWAWFWWAFDPDLVQAAPQDPAFPDKTKTKDQQAVLQVLLVCCVVVVDPPVVSVCCCCPPQVDPDSPLVYDPDRFLLRMKMWIWGQHPVRWIKIWTPQASNNYRPPTDIDIGDCVCQPPPQVPDPDFDKGFHFGWGQDSVVRDIDTDGHIKGKRQHQDDDPVDPDDPVCSNRIIIITMWIWIWGWDADPNKIKIKIWGFSDRNHAQWLPGQIKIWIAIPVGDIDIDHQQDWDDDPPWIWGFPIDDVSGITITGTDD

Organism: NCBI:txid661488

Secondary structure (DSSP, 8-state):
-HHHHHHHHHHHHHHHHHHHTS--EEEEEPEEEES--SSPEEEEPEE-S--TT-B-PPS--SEEEEEEEES-HHHHHHHHHHTTSS-HHHHHHHHHHTS--S-GGGGS-SS--GGGEEEEEEEE-TTSPEEEEE-TTSSSBTTSSPEEEE-GGGTTS-GGGS--PPEEEEEEEEEETTTTEEEEEEEEEEEE-S----TTS---TTTGGG--EEEE-EEEEEEEEETTEEEEEEEEESSTTS---SSS-EEEEEEETT--EEEEETTSEEEETTEEEEEEEEETTTEEEEEEE-

Sequence (294 aa):
MRILIQLVFFLFICSRLYAQNGRDTILLPLRILQGTPPIISQLATERVENITSFRHIPPGYKFWCIRQWTVVYLQELREQALTGKITTDRFEDYAKSVAMIDSPYKSVSSAILPGNKVAFFTGIDTTGKKIIIADANNNKDFNDDKIWTFDTSYFSRPFRSAGFLPTVNLDIQYFDRLTGAVTKIATPVMLNPFEYYNEDFESDPKERILDLVIECTRYRQTDLKLNGEKYTIYLCNNHNELPFTDRTNTNLLVETSAGKKKFYKLFDNLELGDSKYKIGGLKDEAELILIKIN